Protein AF-A0A2E2IZ59-F1 (afdb_monomer)

Mean predicted aligned error: 8.06 Å

Solvent-accessible surface area (backbone atoms only — not comparable to full-atom values): 10979 Å² total; per-residue (Å²): 132,85,79,46,68,82,57,53,64,51,48,55,55,51,39,51,48,52,50,52,51,44,28,71,72,58,73,47,91,51,69,66,61,50,51,30,39,50,27,45,38,53,22,52,41,40,47,55,72,41,44,81,88,34,40,72,59,31,40,52,24,47,19,50,23,25,45,44,49,39,60,73,44,45,64,54,50,70,67,23,59,84,73,91,48,76,67,58,55,54,53,50,48,51,51,50,50,56,51,49,49,53,55,50,53,53,45,72,75,55,74,86,47,76,72,60,49,56,52,49,50,52,24,51,51,23,42,50,50,26,36,49,47,21,43,47,25,36,70,44,35,72,43,79,68,27,55,32,33,37,51,26,27,54,23,51,51,49,28,54,55,39,48,49,40,25,78,75,75,50,82,39,74,67,51,51,52,49,27,53,51,36,41,53,52,19,52,51,33,43,52,50,38,60,60,44,40,69,65,55,74,45,98,63,90,59,88,124

Structure (mmCIF, N/CA/C/O backbone):
data_AF-A0A2E2IZ59-F1
#
_entry.id   AF-A0A2E2IZ59-F1
#
loop_
_atom_site.group_PDB
_atom_site.id
_atom_site.type_symbol
_atom_site.label_atom_id
_atom_site.label_alt_id
_atom_site.label_comp_id
_atom_site.label_asym_id
_atom_site.label_entity_id
_atom_site.label_seq_id
_atom_site.pdbx_PDB_ins_code
_atom_site.Cartn_x
_atom_site.Cartn_y
_atom_site.Cartn_z
_atom_site.occupancy
_atom_site.B_iso_or_equiv
_atom_site.auth_seq_id
_atom_site.auth_comp_id
_atom_site.auth_asym_id
_atom_site.auth_atom_id
_atom_site.pdbx_PDB_model_num
ATOM 1 N N . MET A 1 1 ? 9.204 -4.880 -26.382 1.00 40.75 1 MET A N 1
ATOM 2 C CA . MET A 1 1 ? 8.458 -3.930 -25.532 1.00 40.75 1 MET A CA 1
ATOM 3 C C . MET A 1 1 ? 6.989 -4.078 -25.879 1.00 40.75 1 MET A C 1
ATOM 5 O O . MET A 1 1 ? 6.618 -3.729 -26.991 1.00 40.75 1 MET A O 1
ATOM 9 N N . TYR A 1 2 ? 6.186 -4.688 -25.006 1.00 43.22 2 TYR A N 1
ATOM 10 C CA . TYR A 1 2 ? 4.733 -4.667 -25.175 1.00 43.22 2 TYR A CA 1
ATOM 11 C C . TYR A 1 2 ? 4.256 -3.286 -24.743 1.00 43.22 2 TYR A C 1
ATOM 13 O O . TYR A 1 2 ? 4.225 -2.982 -23.555 1.00 43.22 2 TYR A O 1
ATOM 21 N N . ASP A 1 3 ? 3.970 -2.433 -25.721 1.00 44.34 3 ASP A N 1
ATOM 22 C CA . ASP A 1 3 ? 3.419 -1.108 -25.479 1.00 44.34 3 ASP A CA 1
ATOM 23 C C . ASP A 1 3 ? 1.988 -1.301 -24.955 1.00 44.34 3 ASP A C 1
ATOM 25 O O . ASP A 1 3 ? 1.063 -1.631 -25.699 1.00 44.34 3 ASP A O 1
ATOM 29 N N . ASN A 1 4 ? 1.805 -1.202 -23.638 1.00 55.00 4 ASN A N 1
ATOM 30 C CA . ASN A 1 4 ? 0.549 -1.513 -22.946 1.00 55.00 4 ASN A CA 1
ATOM 31 C C . ASN A 1 4 ? -0.489 -0.377 -23.093 1.00 55.00 4 ASN A C 1
ATOM 33 O O . ASN A 1 4 ? -1.283 -0.114 -22.185 1.00 55.00 4 ASN A O 1
ATOM 37 N N . PHE A 1 5 ? -0.490 0.306 -24.243 1.00 52.94 5 PHE A N 1
ATOM 38 C CA . PHE A 1 5 ? -1.192 1.561 -24.532 1.00 52.94 5 PHE A CA 1
ATOM 39 C C . PHE A 1 5 ? -2.687 1.532 -24.165 1.00 52.94 5 PHE A C 1
ATOM 41 O O . PHE A 1 5 ? -3.229 2.499 -23.635 1.00 52.94 5 PHE A O 1
ATOM 48 N N . HIS A 1 6 ? -3.358 0.393 -24.357 1.00 53.91 6 HIS A N 1
ATOM 49 C CA . HIS A 1 6 ? -4.780 0.238 -24.032 1.00 53.91 6 HIS A CA 1
ATOM 50 C C . HIS A 1 6 ? -5.076 0.168 -22.524 1.00 53.91 6 HIS A C 1
ATOM 52 O O . HIS A 1 6 ? -6.154 0.570 -22.089 1.00 53.91 6 HIS A O 1
ATOM 58 N N . THR A 1 7 ? -4.132 -0.306 -21.706 1.00 58.62 7 THR A N 1
ATOM 59 C CA . THR A 1 7 ? -4.315 -0.425 -20.245 1.00 58.62 7 THR A CA 1
ATOM 60 C C . THR A 1 7 ? -3.986 0.861 -19.488 1.00 58.62 7 THR A C 1
ATOM 62 O O . THR A 1 7 ? -4.507 1.069 -18.390 1.00 58.62 7 THR A O 1
ATOM 65 N N . GLN A 1 8 ? -3.205 1.765 -20.095 1.00 62.44 8 GLN A N 1
ATOM 66 C CA . GLN A 1 8 ? -2.775 3.034 -19.492 1.00 62.44 8 GLN A CA 1
ATOM 67 C C . GLN A 1 8 ? -3.954 3.921 -19.058 1.00 62.44 8 GLN A C 1
ATOM 69 O O . GLN A 1 8 ? -3.868 4.619 -18.050 1.00 62.44 8 GLN A O 1
ATOM 74 N N . PHE A 1 9 ? -5.081 3.856 -19.771 1.00 67.00 9 PHE A N 1
ATOM 75 C CA . PHE A 1 9 ? -6.266 4.660 -19.465 1.00 67.00 9 PHE A CA 1
ATOM 76 C C . PHE A 1 9 ? -7.199 4.020 -18.435 1.00 67.00 9 PHE A C 1
ATOM 78 O O . PHE A 1 9 ? -7.975 4.732 -17.807 1.00 67.00 9 PHE A O 1
ATOM 85 N N . ILE A 1 10 ? -7.116 2.706 -18.206 1.00 74.88 10 ILE A N 1
ATOM 86 C CA . ILE A 1 10 ? -7.997 2.001 -17.260 1.00 74.88 10 ILE A CA 1
ATOM 87 C C . ILE A 1 10 ? -7.632 2.361 -15.814 1.00 74.88 10 ILE A C 1
ATOM 89 O O . ILE A 1 10 ? -8.517 2.557 -14.977 1.00 74.88 10 ILE A O 1
ATOM 93 N N . LYS A 1 11 ? -6.333 2.497 -15.520 1.00 78.00 11 LYS A N 1
ATOM 94 C CA . LYS A 1 11 ? -5.829 2.765 -14.166 1.00 78.00 11 LYS A CA 1
ATOM 95 C C . LYS A 1 11 ? -6.361 4.085 -13.577 1.00 78.00 11 LYS A C 1
ATOM 97 O O . LYS A 1 11 ? -6.848 4.045 -12.445 1.00 78.00 11 LYS A O 1
ATOM 102 N N . PRO A 1 12 ? -6.386 5.224 -14.302 1.00 81.88 12 PRO A N 1
ATOM 103 C CA . PRO A 1 12 ? -7.026 6.445 -13.811 1.00 81.88 12 PRO A CA 1
ATOM 104 C C . PRO A 1 12 ? -8.502 6.293 -13.432 1.00 81.88 12 PRO A C 1
ATOM 106 O O . PRO A 1 12 ? -8.909 6.735 -12.357 1.00 81.88 12 PRO A O 1
ATOM 109 N N . PHE A 1 13 ? -9.305 5.626 -14.269 1.00 85.94 13 PHE A N 1
ATOM 110 C CA . PHE A 1 13 ? -10.724 5.411 -13.968 1.00 85.94 13 PHE A CA 1
ATOM 111 C C . PHE A 1 13 ? -10.921 4.512 -12.749 1.00 85.94 13 PHE A C 1
ATOM 113 O O . PHE A 1 13 ? -11.798 4.778 -11.929 1.00 85.94 13 PHE A O 1
ATOM 120 N N . PHE A 1 14 ? -10.083 3.487 -12.595 1.00 90.50 14 PHE A N 1
ATOM 121 C CA . PHE A 1 14 ? -10.104 2.619 -11.425 1.00 90.50 14 PHE A CA 1
ATOM 122 C C . PHE A 1 14 ? -9.826 3.393 -10.123 1.00 90.50 14 PHE A C 1
ATOM 124 O O . PHE A 1 14 ? -10.591 3.280 -9.165 1.00 90.50 14 PHE A O 1
ATOM 131 N N . HIS A 1 15 ? -8.794 4.242 -10.095 1.00 92.88 15 HIS A N 1
ATOM 132 C CA . HIS A 1 15 ? -8.463 5.049 -8.914 1.00 92.88 15 HIS A CA 1
ATOM 133 C C . HIS A 1 15 ? -9.543 6.088 -8.595 1.00 92.88 15 HIS A C 1
ATOM 135 O O . HIS A 1 15 ? -9.894 6.287 -7.429 1.00 92.88 15 HIS A O 1
ATOM 141 N N . LEU A 1 16 ? -10.125 6.709 -9.625 1.00 92.19 16 LEU A N 1
ATOM 142 C CA . LEU A 1 16 ? -11.269 7.601 -9.457 1.00 92.19 16 LEU A CA 1
ATOM 143 C C . LEU A 1 16 ? -12.470 6.853 -8.865 1.00 92.19 16 LEU A C 1
ATOM 145 O O . LEU A 1 16 ? -13.086 7.335 -7.915 1.00 92.19 16 LEU A O 1
ATOM 149 N N . PHE A 1 17 ? -12.775 5.659 -9.379 1.00 94.44 17 PHE A N 1
ATOM 150 C CA . PHE A 1 17 ? -13.844 4.816 -8.853 1.00 94.44 17 PHE A CA 1
ATOM 151 C C . PHE A 1 17 ? -13.601 4.440 -7.387 1.00 94.44 17 PHE A C 1
ATOM 153 O O . PHE A 1 17 ? -14.514 4.576 -6.576 1.00 94.44 17 PHE A O 1
ATOM 160 N N . LEU A 1 18 ? -12.378 4.048 -7.015 1.00 96.19 18 LEU A N 1
ATOM 161 C CA . LEU A 1 18 ? -12.024 3.766 -5.620 1.00 96.19 18 LEU A CA 1
ATOM 162 C C . LEU A 1 18 ? -12.251 4.974 -4.708 1.00 96.19 18 LEU A C 1
ATOM 164 O O . LEU A 1 18 ? -12.783 4.823 -3.605 1.00 96.19 18 LEU A O 1
ATOM 168 N N . TYR A 1 19 ? -11.888 6.175 -5.162 1.00 96.81 19 TYR A N 1
ATOM 169 C CA . TYR A 1 19 ? -12.115 7.389 -4.386 1.00 96.81 19 TYR A CA 1
ATOM 170 C C . TYR A 1 19 ? -13.610 7.694 -4.232 1.00 96.81 19 TYR A C 1
ATOM 172 O O . TYR A 1 19 ? -14.080 7.971 -3.128 1.00 96.81 19 TYR A O 1
ATOM 180 N N . LEU A 1 20 ? -14.387 7.585 -5.313 1.00 95.75 20 LEU A N 1
ATOM 181 C CA . LEU A 1 20 ? -15.840 7.767 -5.271 1.00 95.75 20 LEU A CA 1
ATOM 182 C C . LEU A 1 20 ? -16.517 6.714 -4.384 1.00 95.75 20 LEU A C 1
ATOM 184 O O . LEU A 1 20 ? -17.428 7.041 -3.619 1.00 95.75 20 LEU A O 1
ATOM 188 N N . TYR A 1 21 ? -16.047 5.468 -4.418 1.00 96.88 21 TYR A N 1
ATOM 189 C CA . TYR A 1 21 ? -16.496 4.404 -3.526 1.00 96.88 21 TYR A CA 1
ATOM 190 C C . TYR A 1 21 ? -16.190 4.733 -2.056 1.00 96.88 21 TYR A C 1
ATOM 192 O O . TYR A 1 21 ? -17.072 4.617 -1.199 1.00 96.88 21 TYR A O 1
ATOM 200 N N . PHE A 1 22 ? -14.986 5.236 -1.763 1.00 97.31 22 PHE A N 1
ATOM 201 C CA . PHE A 1 22 ? -14.621 5.712 -0.430 1.00 97.31 22 PHE A CA 1
ATOM 202 C C . PHE A 1 22 ? -15.539 6.844 0.047 1.00 97.31 22 PHE A C 1
ATOM 204 O O . PHE A 1 22 ? -16.101 6.757 1.141 1.00 97.31 22 PHE A O 1
ATOM 211 N N . VAL A 1 23 ? -15.729 7.895 -0.757 1.00 96.44 23 VAL A N 1
ATOM 212 C CA . VAL A 1 23 ? -16.544 9.066 -0.390 1.00 96.44 23 VAL A CA 1
ATOM 213 C C . VAL A 1 23 ? -18.011 8.676 -0.211 1.00 96.44 23 VAL A C 1
ATOM 215 O O . VAL A 1 23 ? -18.640 9.057 0.778 1.00 96.44 23 VAL A O 1
ATOM 218 N N . SER A 1 24 ? -18.562 7.878 -1.126 1.00 95.75 24 SER A N 1
ATOM 219 C CA . SER A 1 24 ? -19.963 7.447 -1.072 1.00 95.75 24 SER A CA 1
ATOM 220 C C . SER A 1 24 ? -20.264 6.548 0.130 1.00 95.75 24 SER A C 1
ATOM 222 O O . SER A 1 24 ? -21.341 6.687 0.718 1.00 95.75 24 SER A O 1
ATOM 224 N N . SER A 1 25 ? -19.317 5.693 0.529 1.00 95.56 25 SER A N 1
ATOM 225 C CA . SER A 1 25 ? -19.464 4.761 1.655 1.00 95.56 25 SER A CA 1
ATOM 226 C C . SER A 1 25 ? -19.174 5.409 3.010 1.00 95.56 25 SER A C 1
ATOM 228 O O . SER A 1 25 ? -19.905 5.191 3.972 1.00 95.56 25 SER A O 1
ATOM 230 N N . SER A 1 26 ? -18.124 6.232 3.100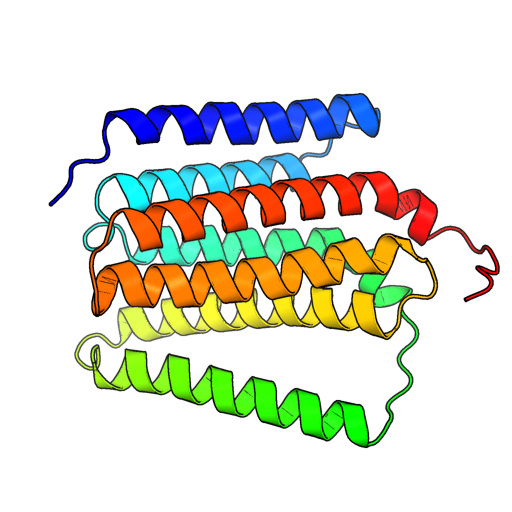 1.00 92.12 26 SER A N 1
ATOM 231 C CA . SER A 1 26 ? -17.724 6.902 4.347 1.00 92.12 26 SER A CA 1
ATOM 232 C C . SER A 1 26 ? -18.475 8.211 4.613 1.00 92.12 26 SER A C 1
ATOM 234 O O . SER A 1 26 ? -18.420 8.726 5.732 1.00 92.12 26 SER A O 1
ATOM 236 N N . LYS A 1 27 ? -19.154 8.759 3.591 1.00 90.75 27 LYS A N 1
ATOM 237 C CA . LYS A 1 27 ? -19.787 10.091 3.577 1.00 90.75 27 LYS A CA 1
ATOM 238 C C . LYS A 1 27 ? -18.818 11.228 3.926 1.00 90.75 27 LYS A C 1
ATOM 240 O O . LYS A 1 27 ? -19.234 12.260 4.447 1.00 90.75 27 LYS A O 1
ATOM 245 N N . LYS A 1 28 ? -17.520 11.043 3.662 1.00 89.50 28 LYS A N 1
ATOM 246 C CA . LYS A 1 28 ? -16.464 12.008 3.988 1.00 89.50 28 LYS A CA 1
ATOM 247 C C . LYS A 1 28 ? -15.530 12.219 2.808 1.00 89.50 28 LYS A C 1
ATOM 249 O O . LYS A 1 28 ? -15.058 11.268 2.194 1.00 89.50 28 LYS A O 1
ATOM 254 N N . TRP A 1 29 ? -15.208 13.481 2.563 1.00 92.31 29 TRP A N 1
ATOM 255 C CA . TRP A 1 29 ? -14.108 13.866 1.690 1.00 92.31 29 TRP A CA 1
ATOM 256 C C . TRP A 1 29 ? -12.807 13.782 2.484 1.00 92.31 29 TRP A C 1
ATOM 258 O O . TRP A 1 29 ? -12.710 14.343 3.576 1.00 92.31 29 TRP A O 1
ATOM 268 N N . ASN A 1 30 ? -11.819 13.054 1.966 1.00 94.00 30 ASN A N 1
ATOM 269 C CA . ASN A 1 30 ? -10.528 12.894 2.626 1.00 94.00 30 ASN A CA 1
ATOM 270 C C . ASN A 1 30 ? -9.399 13.095 1.614 1.00 94.00 30 ASN A C 1
ATOM 272 O O . ASN A 1 30 ? -9.107 12.214 0.807 1.00 94.00 30 ASN A O 1
ATOM 276 N N . ILE A 1 31 ? -8.747 14.257 1.697 1.00 95.00 31 ILE A N 1
ATOM 277 C CA . ILE A 1 31 ? -7.666 14.632 0.783 1.00 95.00 31 ILE A CA 1
ATOM 278 C C . ILE A 1 31 ? -6.464 13.691 0.878 1.00 95.00 31 ILE A C 1
ATOM 280 O O . ILE A 1 31 ? -5.803 13.444 -0.119 1.00 95.00 31 ILE A O 1
ATOM 284 N N . THR A 1 32 ? -6.205 13.100 2.044 1.00 96.25 32 THR A N 1
ATOM 285 C CA . THR A 1 32 ? -5.110 12.142 2.212 1.00 96.25 32 THR A CA 1
ATOM 286 C C . THR A 1 32 ? -5.378 10.850 1.439 1.00 96.25 32 THR A C 1
ATOM 288 O O . THR A 1 32 ? -4.464 10.316 0.821 1.00 96.25 32 THR A O 1
ATOM 291 N N . VAL A 1 33 ? -6.631 10.377 1.403 1.00 96.44 33 VAL A N 1
ATOM 292 C CA . VAL A 1 33 ? -7.026 9.220 0.574 1.00 96.44 33 VAL A CA 1
ATOM 293 C C . VAL A 1 33 ? -6.960 9.567 -0.914 1.00 96.44 33 VAL A C 1
ATOM 295 O O . VAL A 1 33 ? -6.542 8.739 -1.718 1.00 96.44 33 VAL A O 1
ATOM 298 N N . LEU A 1 34 ? -7.317 10.798 -1.289 1.00 96.31 34 LEU A N 1
ATOM 299 C CA . LEU A 1 34 ? -7.163 11.259 -2.668 1.00 96.31 34 LEU A CA 1
ATOM 300 C C . LEU A 1 34 ? -5.687 11.271 -3.095 1.00 96.31 34 LEU A C 1
ATOM 302 O O . LEU A 1 34 ? -5.352 10.725 -4.139 1.00 96.31 34 LEU A O 1
ATOM 306 N N . LEU A 1 35 ? -4.802 11.845 -2.274 1.00 96.50 35 LEU A N 1
ATOM 307 C CA . LEU A 1 35 ? -3.361 11.893 -2.542 1.00 96.50 35 LEU A CA 1
ATOM 308 C C . LEU A 1 35 ? -2.742 10.493 -2.616 1.00 96.50 35 LEU A C 1
ATOM 310 O O . LEU A 1 35 ? -1.916 10.242 -3.487 1.00 96.50 35 LEU A O 1
ATOM 314 N N . PHE A 1 36 ? -3.181 9.578 -1.748 1.00 96.50 36 PHE A N 1
ATOM 315 C CA . PHE A 1 36 ? -2.812 8.165 -1.806 1.00 96.50 36 PHE A CA 1
ATOM 316 C C . PHE A 1 36 ? -3.142 7.554 -3.175 1.00 96.50 36 PHE A C 1
ATOM 318 O O . PHE A 1 36 ? -2.267 7.005 -3.837 1.00 96.50 36 PHE A O 1
ATOM 325 N N . LEU A 1 37 ? -4.383 7.711 -3.643 1.00 95.75 37 LEU A N 1
ATOM 326 C CA . LEU A 1 37 ? -4.822 7.146 -4.920 1.00 95.75 37 LEU A CA 1
ATOM 327 C C . LEU A 1 37 ? -4.169 7.829 -6.131 1.00 95.75 37 LEU A C 1
ATOM 329 O O . LEU A 1 37 ? -3.852 7.154 -7.104 1.00 95.75 37 LEU A O 1
ATOM 333 N N . ILE A 1 38 ? -3.920 9.141 -6.077 1.00 94.75 38 ILE A N 1
ATOM 334 C CA . ILE A 1 38 ? -3.216 9.861 -7.150 1.00 94.75 38 ILE A CA 1
ATOM 335 C C . ILE A 1 38 ? -1.762 9.388 -7.264 1.00 94.75 38 ILE A C 1
ATOM 337 O O . ILE A 1 38 ? -1.284 9.182 -8.377 1.00 94.75 38 ILE A O 1
ATOM 341 N N . ALA A 1 39 ? -1.063 9.190 -6.141 1.00 94.81 39 ALA A N 1
ATOM 342 C CA . ALA A 1 39 ? 0.318 8.711 -6.157 1.00 94.81 39 ALA A CA 1
ATOM 343 C C . ALA A 1 39 ? 0.432 7.325 -6.817 1.00 94.81 39 ALA A C 1
ATOM 345 O O . ALA A 1 39 ? 1.275 7.146 -7.696 1.00 94.81 39 ALA A O 1
ATOM 346 N N . ALA A 1 40 ? -0.457 6.388 -6.461 1.00 92.38 40 ALA A N 1
ATOM 347 C CA . ALA A 1 40 ? -0.531 5.074 -7.106 1.00 92.38 40 ALA A CA 1
ATOM 348 C C . ALA A 1 40 ? -0.863 5.185 -8.599 1.00 92.38 40 ALA A C 1
ATOM 350 O O . ALA A 1 40 ? -0.144 4.639 -9.429 1.00 92.38 40 ALA A O 1
ATOM 351 N N . MET A 1 41 ? -1.883 5.971 -8.954 1.00 92.81 41 MET A N 1
ATOM 352 C CA . MET A 1 41 ? -2.302 6.168 -10.342 1.00 92.81 41 MET A CA 1
ATOM 353 C C . MET A 1 41 ? -1.158 6.662 -11.236 1.00 92.81 41 MET A C 1
ATOM 355 O O . MET A 1 41 ? -0.966 6.135 -12.330 1.00 92.81 41 MET A O 1
ATOM 359 N N . ILE A 1 42 ? -0.409 7.679 -10.793 1.00 91.62 42 ILE A N 1
ATOM 360 C CA . ILE A 1 42 ? 0.713 8.221 -11.570 1.00 91.62 42 ILE A CA 1
ATOM 361 C C . ILE A 1 42 ? 1.855 7.200 -11.622 1.00 91.62 42 ILE A C 1
ATOM 363 O O . ILE A 1 42 ? 2.420 6.994 -12.693 1.00 91.62 42 ILE A O 1
ATOM 367 N N . GLY A 1 43 ? 2.169 6.536 -10.503 1.00 89.06 43 GLY A N 1
ATOM 368 C CA . GLY A 1 43 ? 3.214 5.511 -10.446 1.00 89.06 43 GLY A CA 1
ATOM 369 C C . GLY A 1 43 ? 2.949 4.373 -11.431 1.00 89.06 43 GLY A C 1
ATOM 370 O O . GLY A 1 43 ? 3.786 4.078 -12.278 1.00 89.06 43 GLY A O 1
ATOM 371 N N . GLU A 1 44 ? 1.742 3.810 -11.397 1.00 86.44 44 GLU A N 1
ATOM 372 C CA . GLU A 1 44 ? 1.307 2.746 -12.304 1.00 86.44 44 GLU A CA 1
ATOM 373 C C . GLU A 1 44 ? 1.286 3.193 -13.771 1.00 86.44 44 GLU A C 1
ATOM 375 O O . GLU A 1 44 ? 1.698 2.442 -14.657 1.00 86.44 44 GLU A O 1
ATOM 380 N N . PHE A 1 45 ? 0.840 4.423 -14.045 1.00 86.62 45 PHE A N 1
ATOM 381 C CA . PHE A 1 45 ? 0.856 4.977 -15.398 1.00 86.62 45 PHE A CA 1
ATOM 382 C C . PHE A 1 45 ? 2.285 5.086 -15.951 1.00 86.62 45 PHE A C 1
ATOM 384 O O . PHE A 1 45 ? 2.529 4.727 -17.104 1.00 86.62 45 PHE A O 1
ATOM 391 N N . LEU A 1 46 ? 3.243 5.542 -15.136 1.00 85.06 46 LEU A N 1
ATOM 392 C CA . LEU A 1 46 ? 4.651 5.628 -15.533 1.00 85.06 46 LEU A CA 1
ATOM 393 C C . LEU A 1 46 ? 5.279 4.242 -15.728 1.00 85.06 46 LEU A C 1
ATOM 395 O O . LEU A 1 46 ? 5.985 4.047 -16.721 1.00 85.06 46 LEU A O 1
ATOM 399 N N . THR A 1 47 ? 4.960 3.276 -14.858 1.00 80.31 47 THR A N 1
ATOM 400 C CA . THR A 1 47 ? 5.361 1.867 -15.014 1.00 80.31 47 THR A CA 1
ATOM 401 C C . THR A 1 47 ? 4.881 1.301 -16.348 1.00 80.31 47 THR A C 1
ATOM 403 O O . THR A 1 47 ? 5.672 0.726 -17.091 1.00 80.31 47 THR A O 1
ATOM 406 N N . ALA A 1 48 ? 3.612 1.527 -16.704 1.00 79.44 48 ALA A N 1
ATOM 407 C CA . ALA A 1 48 ? 3.026 1.032 -17.950 1.00 79.44 48 ALA A CA 1
ATOM 408 C C . ALA A 1 48 ? 3.538 1.744 -19.215 1.00 79.44 48 ALA A C 1
ATOM 410 O O . ALA A 1 48 ? 3.379 1.218 -20.318 1.00 79.44 48 ALA A O 1
ATOM 411 N N . ARG A 1 49 ? 4.096 2.954 -19.085 1.00 81.31 49 ARG A N 1
ATOM 412 C CA . ARG A 1 49 ? 4.616 3.732 -20.215 1.00 81.31 49 ARG A CA 1
ATOM 413 C C . ARG A 1 49 ? 6.050 3.350 -20.555 1.00 81.31 49 ARG A C 1
ATOM 415 O O . ARG A 1 49 ? 6.351 3.096 -21.714 1.00 81.31 49 ARG A O 1
ATOM 422 N N . ASN A 1 50 ? 6.942 3.379 -19.568 1.00 78.44 50 ASN A N 1
ATOM 423 C CA . ASN A 1 50 ? 8.337 2.976 -19.727 1.00 78.44 50 ASN A CA 1
ATOM 424 C C . ASN A 1 50 ? 8.976 2.822 -18.341 1.00 78.44 50 ASN A C 1
ATOM 426 O O . ASN A 1 50 ? 9.396 3.819 -17.749 1.00 78.44 50 ASN A O 1
ATOM 430 N N . PHE A 1 51 ? 9.040 1.590 -17.833 1.00 74.38 51 PHE A N 1
ATOM 431 C CA . PHE A 1 51 ? 9.565 1.294 -16.499 1.00 74.38 51 PHE A CA 1
ATOM 432 C C . PHE A 1 51 ? 11.004 1.793 -16.310 1.00 74.38 51 PHE A C 1
ATOM 434 O O . PHE A 1 51 ? 11.270 2.545 -15.377 1.00 74.38 51 PHE A O 1
ATOM 441 N N . VAL A 1 52 ? 11.909 1.451 -17.235 1.00 76.19 52 VAL A N 1
ATOM 442 C CA . VAL A 1 52 ? 13.340 1.789 -17.134 1.00 76.19 52 VAL A CA 1
ATOM 443 C C . VAL A 1 52 ? 13.551 3.303 -17.147 1.00 76.19 52 VAL A C 1
ATOM 445 O O . VAL A 1 52 ? 14.217 3.843 -16.270 1.00 76.19 52 VAL A O 1
ATOM 448 N N . ALA A 1 53 ? 12.931 4.016 -18.091 1.00 76.44 53 ALA A N 1
ATOM 449 C CA . ALA A 1 53 ? 13.129 5.461 -18.222 1.00 76.44 53 ALA A CA 1
ATOM 450 C C . ALA A 1 53 ? 12.506 6.278 -17.075 1.00 76.44 53 ALA A C 1
ATOM 452 O O . ALA A 1 53 ? 12.907 7.416 -16.848 1.00 76.44 53 ALA A O 1
ATOM 453 N N . ASN A 1 54 ? 11.509 5.728 -16.373 1.00 80.75 54 ASN A N 1
ATOM 454 C CA . ASN A 1 54 ? 10.804 6.422 -15.292 1.00 80.75 54 ASN A CA 1
ATOM 455 C C . ASN A 1 54 ? 11.101 5.839 -13.905 1.00 80.75 54 ASN A C 1
ATOM 457 O O . ASN A 1 54 ? 10.432 6.226 -12.946 1.00 80.75 54 ASN A O 1
ATOM 461 N N . TYR A 1 55 ? 12.077 4.937 -13.786 1.00 78.38 55 TYR A N 1
ATOM 462 C CA . TYR A 1 55 ? 12.321 4.139 -12.585 1.00 78.38 55 TYR A CA 1
ATOM 463 C C . TYR A 1 55 ? 12.365 4.980 -11.300 1.00 78.38 55 TYR A C 1
ATOM 465 O O . TYR A 1 55 ? 11.596 4.732 -10.373 1.00 78.38 55 TYR A O 1
ATOM 473 N N . VAL A 1 56 ? 13.168 6.048 -11.272 1.00 80.94 56 VAL A N 1
ATOM 474 C CA . VAL A 1 56 ? 13.294 6.932 -10.098 1.00 80.94 56 VAL A CA 1
ATOM 475 C C . VAL A 1 56 ? 11.952 7.565 -9.703 1.00 80.94 56 VAL A C 1
ATOM 477 O O . VAL A 1 56 ? 11.590 7.579 -8.525 1.00 80.94 56 VAL A O 1
ATOM 480 N N . TYR A 1 57 ? 11.172 8.054 -10.672 1.00 85.69 57 TYR A N 1
ATOM 481 C CA . TYR A 1 57 ? 9.859 8.652 -10.406 1.00 85.69 57 TYR A CA 1
ATOM 482 C C . TYR A 1 57 ? 8.853 7.618 -9.902 1.00 85.69 57 TYR A C 1
ATOM 484 O O . TYR A 1 57 ? 8.102 7.902 -8.970 1.00 85.69 57 TYR A O 1
ATOM 492 N N . ILE A 1 58 ? 8.862 6.419 -10.488 1.00 84.50 58 ILE A N 1
ATOM 493 C CA . ILE A 1 58 ? 8.030 5.288 -10.069 1.00 84.50 58 ILE A CA 1
ATOM 494 C C . ILE A 1 58 ? 8.329 4.945 -8.605 1.00 84.50 58 ILE A C 1
ATOM 496 O O . ILE A 1 58 ? 7.418 4.900 -7.778 1.00 84.50 58 ILE A O 1
ATOM 500 N N . VAL A 1 59 ? 9.608 4.780 -8.267 1.00 83.75 59 VAL A N 1
ATOM 501 C CA . VAL A 1 59 ? 10.086 4.472 -6.913 1.00 83.75 59 VAL A CA 1
ATOM 502 C C . VAL A 1 59 ? 9.651 5.549 -5.914 1.00 83.75 59 VAL A C 1
ATOM 504 O O . VAL A 1 59 ? 9.110 5.223 -4.857 1.00 83.75 59 VAL A O 1
ATOM 507 N N . LEU A 1 60 ? 9.803 6.833 -6.251 1.00 87.06 60 LEU A N 1
ATOM 508 C CA . LEU A 1 60 ? 9.389 7.950 -5.393 1.00 87.06 60 LEU A CA 1
ATOM 509 C C . LEU A 1 60 ? 7.868 8.042 -5.204 1.00 87.06 60 LEU A C 1
ATOM 511 O O . LEU A 1 60 ? 7.394 8.309 -4.093 1.00 87.06 60 LEU A O 1
ATOM 515 N N . LEU A 1 61 ? 7.090 7.816 -6.263 1.00 92.94 61 LEU A N 1
ATOM 516 C CA . LEU A 1 61 ? 5.627 7.822 -6.204 1.00 92.94 61 LEU A CA 1
ATOM 517 C C . LEU A 1 61 ? 5.106 6.664 -5.356 1.00 92.94 61 LEU A C 1
ATOM 519 O O . LEU A 1 61 ? 4.252 6.886 -4.498 1.00 92.94 61 LEU A O 1
ATOM 523 N N . PHE A 1 62 ? 5.668 5.463 -5.511 1.00 90.00 62 PHE A N 1
ATOM 524 C CA . PHE A 1 62 ? 5.311 4.324 -4.669 1.00 90.00 62 PHE A CA 1
ATOM 525 C C . PHE A 1 62 ? 5.794 4.487 -3.221 1.00 90.00 62 PHE A C 1
ATOM 527 O O . PHE A 1 62 ? 5.057 4.158 -2.294 1.00 90.00 62 PHE A O 1
ATOM 534 N N . ALA A 1 63 ? 6.968 5.075 -2.979 1.00 90.31 63 ALA A N 1
ATOM 535 C CA . ALA A 1 63 ? 7.393 5.429 -1.624 1.00 90.31 63 ALA A CA 1
ATOM 536 C C . ALA A 1 63 ? 6.392 6.393 -0.965 1.00 90.31 63 ALA A C 1
ATOM 538 O O . ALA A 1 63 ? 5.943 6.168 0.159 1.00 90.31 63 ALA A O 1
ATOM 539 N N . THR A 1 64 ? 5.985 7.435 -1.695 1.00 94.56 64 THR A N 1
ATOM 540 C CA . THR A 1 64 ? 4.980 8.407 -1.244 1.00 94.56 64 THR A CA 1
ATOM 541 C C . THR A 1 64 ? 3.644 7.724 -0.960 1.00 94.56 64 THR A C 1
ATOM 543 O O . THR A 1 64 ? 3.052 7.932 0.098 1.00 94.56 64 THR A O 1
ATOM 546 N N . TYR A 1 65 ? 3.200 6.855 -1.866 1.00 95.31 65 TYR A N 1
ATOM 547 C CA . TYR A 1 65 ? 2.015 6.021 -1.711 1.00 95.31 65 TYR A CA 1
ATOM 548 C C . TYR A 1 65 ? 2.043 5.211 -0.405 1.00 95.31 65 TYR A C 1
ATOM 550 O O . TYR A 1 65 ? 1.119 5.314 0.407 1.00 95.31 65 TYR A O 1
ATOM 558 N N . PHE A 1 66 ? 3.127 4.476 -0.142 1.00 93.38 66 PHE A N 1
ATOM 559 C CA . PHE A 1 66 ? 3.264 3.664 1.068 1.00 93.38 66 PHE A CA 1
ATOM 560 C C . PHE A 1 66 ? 3.344 4.507 2.345 1.00 93.38 66 PHE A C 1
ATOM 562 O O . PHE A 1 66 ? 2.716 4.155 3.345 1.00 93.38 66 PHE A O 1
ATOM 569 N N . LEU A 1 67 ? 4.036 5.651 2.323 1.00 95.00 67 LEU A 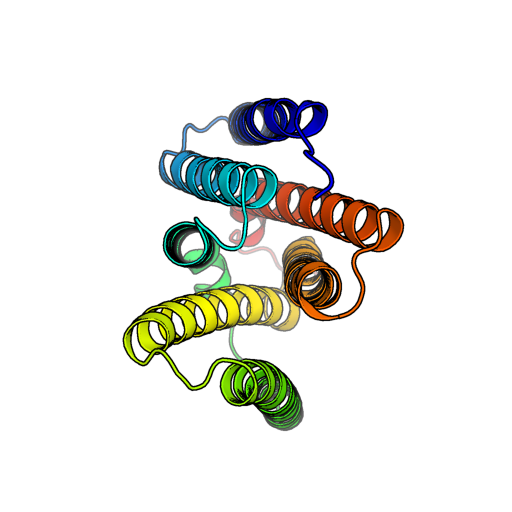N 1
ATOM 570 C CA . LEU A 1 67 ? 4.095 6.570 3.465 1.00 95.00 67 LEU A CA 1
ATOM 571 C C . LEU A 1 67 ? 2.724 7.170 3.795 1.00 95.00 67 LEU A C 1
ATOM 573 O O . LEU A 1 67 ? 2.337 7.228 4.966 1.00 95.00 67 LEU A O 1
ATOM 577 N N . ILE A 1 68 ? 1.958 7.578 2.778 1.00 97.56 68 ILE A N 1
ATOM 578 C CA . ILE A 1 68 ? 0.587 8.060 2.973 1.00 97.56 68 ILE A CA 1
ATOM 579 C C . ILE A 1 68 ? -0.293 6.927 3.511 1.00 97.56 68 ILE A C 1
ATOM 581 O O . ILE A 1 68 ? -1.053 7.138 4.457 1.00 97.56 68 ILE A O 1
ATOM 585 N N . GLY A 1 69 ? -0.161 5.715 2.969 1.00 96.44 69 GLY A N 1
ATOM 586 C CA . GLY A 1 69 ? -0.854 4.529 3.465 1.00 96.44 69 GLY A CA 1
ATOM 587 C C . GLY A 1 69 ? -0.560 4.254 4.944 1.00 96.44 69 GLY A C 1
ATOM 588 O O . GLY A 1 69 ? -1.481 4.048 5.737 1.00 96.44 69 GLY A O 1
ATOM 589 N N . LEU A 1 70 ? 0.712 4.345 5.344 1.00 94.00 70 LEU A N 1
ATOM 590 C CA . LEU A 1 70 ? 1.151 4.198 6.732 1.00 94.00 70 LEU A CA 1
ATOM 591 C C . LEU A 1 70 ? 0.540 5.269 7.638 1.00 94.00 70 LEU A C 1
ATOM 593 O O . LEU A 1 70 ? 0.038 4.969 8.724 1.00 94.00 70 LEU A O 1
ATOM 597 N N . PHE A 1 71 ? 0.501 6.514 7.168 1.00 96.81 71 PHE A N 1
ATOM 598 C CA . PHE A 1 71 ? -0.166 7.597 7.878 1.00 96.81 71 PHE A CA 1
ATOM 599 C C . PHE A 1 71 ? -1.679 7.363 8.027 1.00 96.81 71 PHE A C 1
ATOM 601 O O . PHE A 1 71 ? -2.231 7.623 9.100 1.00 96.81 71 PHE A O 1
ATOM 608 N N . LEU A 1 72 ? -2.351 6.850 6.992 1.00 96.69 72 LEU A N 1
ATOM 609 C CA . LEU A 1 72 ? -3.787 6.551 7.009 1.00 96.69 72 LEU A CA 1
ATOM 610 C C . LEU A 1 72 ? -4.142 5.451 8.022 1.00 96.69 72 LEU A C 1
ATOM 612 O O . LEU A 1 72 ? -5.194 5.530 8.656 1.00 96.69 72 LEU A O 1
ATOM 616 N N . MET A 1 73 ? -3.256 4.475 8.239 1.00 94.81 73 MET A N 1
ATOM 617 C CA . MET A 1 73 ? -3.465 3.396 9.215 1.00 94.81 73 MET A CA 1
ATOM 618 C C . MET A 1 73 ? -2.934 3.695 10.628 1.00 94.81 73 MET A C 1
ATOM 620 O O . MET A 1 73 ? -3.103 2.875 11.533 1.00 94.81 73 MET A O 1
ATOM 624 N N . LYS A 1 74 ? -2.336 4.873 10.867 1.00 92.81 74 LYS A N 1
ATOM 625 C CA . LYS A 1 74 ? -1.670 5.209 12.143 1.00 92.81 74 LYS A CA 1
ATOM 626 C C . LYS A 1 74 ? -2.551 5.009 13.378 1.00 92.81 74 LYS A C 1
ATOM 628 O O . LYS A 1 74 ? -2.050 4.664 14.442 1.00 92.81 74 LYS A O 1
ATOM 633 N N . SER A 1 75 ? -3.853 5.271 13.266 1.00 89.88 75 SER A N 1
ATOM 634 C CA . SER A 1 75 ? -4.796 5.130 14.378 1.00 89.88 75 SER A CA 1
ATOM 635 C C . SER A 1 75 ? -5.035 3.664 14.726 1.00 89.88 75 SER A C 1
ATOM 637 O O . SER A 1 75 ? -5.014 3.331 15.905 1.00 89.88 75 SER A O 1
ATOM 639 N N . ALA A 1 76 ? -5.177 2.786 13.727 1.00 90.94 76 ALA A N 1
ATOM 640 C CA . ALA A 1 76 ? -5.273 1.343 13.950 1.00 90.94 76 ALA A CA 1
ATOM 641 C C . ALA A 1 76 ? -3.974 0.766 14.524 1.00 90.94 76 ALA A C 1
ATOM 643 O O . ALA A 1 76 ? -4.034 -0.078 15.415 1.00 90.94 76 ALA A O 1
ATOM 644 N N . ILE A 1 77 ? -2.806 1.245 14.076 1.00 87.88 77 ILE A N 1
ATOM 645 C CA . ILE A 1 77 ? -1.515 0.851 14.666 1.00 87.88 77 ILE A CA 1
ATOM 646 C C . ILE A 1 77 ? -1.468 1.241 16.148 1.00 87.88 77 ILE A C 1
ATOM 648 O O . ILE A 1 77 ? -1.116 0.420 16.986 1.00 87.88 77 ILE A O 1
ATOM 652 N N . LYS A 1 78 ? -1.863 2.474 16.491 1.00 87.38 78 LYS A N 1
ATOM 653 C CA . LYS A 1 78 ? -1.864 2.949 17.884 1.00 87.38 78 LYS A CA 1
ATOM 654 C C . LYS A 1 78 ? -2.838 2.189 18.788 1.00 87.38 78 LYS A C 1
ATOM 656 O O . LYS A 1 78 ? -2.526 1.999 19.959 1.00 87.38 78 LYS A O 1
ATOM 661 N N . ASP A 1 79 ? -3.998 1.782 18.272 1.00 87.94 79 ASP A N 1
ATOM 662 C CA . ASP A 1 79 ? -4.993 1.022 19.045 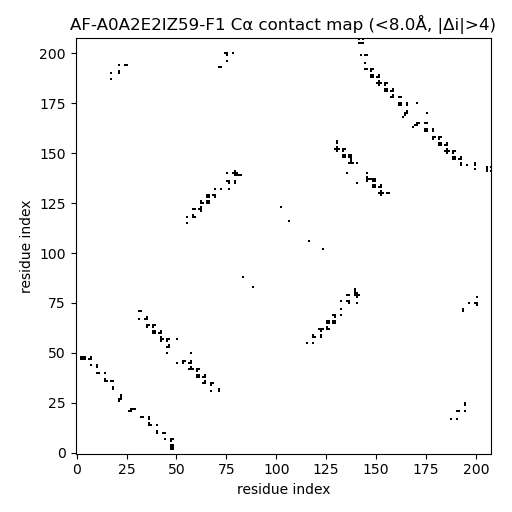1.00 87.94 79 ASP A CA 1
ATOM 663 C C . ASP A 1 79 ? -4.622 -0.465 19.199 1.00 87.94 79 ASP A C 1
ATOM 665 O O . ASP A 1 79 ? -4.993 -1.123 20.174 1.00 87.94 79 ASP A O 1
ATOM 669 N N . SER A 1 80 ? -3.828 -0.994 18.266 1.00 83.12 80 SER A N 1
ATOM 670 C CA . SER A 1 80 ? -3.319 -2.364 18.310 1.00 83.12 80 SER A CA 1
ATOM 671 C C . SER A 1 80 ? -2.321 -2.517 19.464 1.00 83.12 80 SER A C 1
ATOM 673 O O . SER A 1 80 ? -1.162 -2.102 19.384 1.00 83.12 80 SER A O 1
ATOM 675 N N . LYS A 1 81 ? -2.786 -3.105 20.572 1.00 76.38 81 LYS A N 1
ATOM 676 C CA . LYS A 1 81 ? -1.992 -3.298 21.792 1.00 76.38 81 LYS A CA 1
ATOM 677 C C . LYS A 1 81 ? -0.912 -4.348 21.560 1.00 76.38 81 LYS A C 1
ATOM 679 O O . LYS A 1 81 ? -1.210 -5.537 21.472 1.00 76.38 81 LYS A O 1
ATOM 684 N N . PHE A 1 82 ? 0.338 -3.902 21.521 1.00 67.50 82 PHE A N 1
ATOM 685 C CA . PHE A 1 82 ? 1.484 -4.785 21.368 1.00 67.50 82 PHE A CA 1
ATOM 686 C C . PHE A 1 82 ? 1.576 -5.765 22.541 1.00 67.50 82 PHE A C 1
ATOM 688 O O . PHE A 1 82 ? 1.623 -5.359 23.704 1.00 67.50 82 PHE A O 1
ATOM 695 N N . ARG A 1 83 ? 1.611 -7.060 22.238 1.00 62.88 83 ARG A N 1
ATOM 696 C CA . ARG A 1 83 ? 1.976 -8.110 23.190 1.00 62.88 83 ARG A CA 1
ATOM 697 C C . ARG A 1 83 ? 3.030 -8.968 22.513 1.00 62.88 83 ARG A C 1
ATOM 699 O O . ARG A 1 83 ? 2.672 -9.864 21.766 1.00 62.88 83 ARG A O 1
ATOM 706 N N . ILE A 1 84 ? 4.303 -8.652 22.744 1.00 57.19 84 ILE A N 1
ATOM 707 C CA . ILE A 1 84 ? 5.420 -9.418 22.180 1.00 57.19 84 ILE A CA 1
ATOM 708 C C . ILE A 1 84 ? 5.352 -10.844 22.715 1.00 57.19 84 ILE A C 1
ATOM 710 O O . ILE A 1 84 ? 5.512 -11.054 23.920 1.00 57.19 84 ILE A O 1
ATOM 714 N N . GLN A 1 85 ? 5.170 -11.815 21.828 1.00 58.88 85 GLN A N 1
ATOM 715 C CA . GLN A 1 85 ? 5.556 -13.195 22.087 1.00 58.88 85 GLN A CA 1
ATOM 716 C C . GLN A 1 85 ? 6.895 -13.457 21.383 1.00 58.88 85 GLN A C 1
ATOM 718 O O . GLN A 1 85 ? 7.172 -12.890 20.328 1.00 58.88 85 GLN A O 1
ATOM 723 N N . LEU A 1 86 ? 7.767 -14.293 21.962 1.00 53.06 86 LEU A N 1
ATOM 724 C CA . LEU A 1 86 ? 9.098 -14.574 21.391 1.00 53.06 86 LEU A CA 1
ATOM 725 C C . LEU A 1 86 ? 9.021 -15.059 19.932 1.00 53.06 86 LEU A C 1
ATOM 727 O O . LEU A 1 86 ? 9.895 -14.755 19.126 1.00 53.06 86 LEU A O 1
ATOM 731 N N . THR A 1 87 ? 7.956 -15.782 19.588 1.00 64.44 87 THR A N 1
ATOM 732 C CA . THR A 1 87 ? 7.652 -16.253 18.232 1.00 64.44 87 THR A CA 1
ATOM 733 C C . THR A 1 87 ? 7.517 -15.114 17.222 1.00 64.44 87 THR A C 1
ATOM 735 O O . THR A 1 87 ? 7.981 -15.252 16.092 1.00 64.44 87 THR A O 1
ATOM 738 N N . ASP A 1 88 ? 6.969 -13.969 17.631 1.00 61.53 88 ASP A N 1
ATOM 739 C CA . ASP A 1 88 ? 6.766 -12.806 16.759 1.00 61.53 88 ASP A CA 1
ATOM 740 C C . ASP A 1 88 ? 8.099 -12.148 16.375 1.00 61.53 88 ASP A C 1
ATOM 742 O O . ASP A 1 88 ? 8.249 -11.625 15.270 1.00 61.53 88 ASP A O 1
ATOM 746 N N . ILE A 1 89 ? 9.100 -12.233 17.260 1.00 57.44 89 ILE A N 1
ATOM 747 C CA . ILE A 1 89 ? 10.462 -11.744 17.005 1.00 57.44 89 ILE A CA 1
ATOM 748 C C . ILE A 1 89 ? 11.133 -12.597 15.925 1.00 57.44 89 ILE A C 1
ATOM 750 O O . ILE A 1 89 ? 11.725 -12.050 14.997 1.00 57.44 89 ILE A O 1
ATOM 754 N N . TYR A 1 90 ? 11.012 -13.927 16.006 1.00 54.62 90 TYR A N 1
ATOM 755 C CA . TYR A 1 90 ? 11.608 -14.835 15.021 1.00 54.62 90 TYR A CA 1
ATOM 756 C C . TYR A 1 90 ? 10.967 -14.695 13.639 1.00 54.62 90 TYR A C 1
ATOM 758 O O . TYR A 1 90 ? 11.683 -14.639 12.641 1.00 54.62 90 TYR A O 1
ATOM 766 N N . VAL A 1 91 ? 9.638 -14.575 13.569 1.00 63.88 91 VAL A N 1
ATOM 767 C CA . VAL A 1 91 ? 8.934 -14.327 12.300 1.00 63.88 91 VAL A CA 1
ATOM 768 C C . VAL A 1 91 ? 9.344 -12.977 11.707 1.00 63.88 91 VAL A C 1
ATOM 770 O O . VAL A 1 91 ? 9.647 -12.901 10.516 1.00 63.88 91 VAL A O 1
ATOM 773 N N . GLY A 1 92 ? 9.432 -11.929 12.533 1.00 61.44 92 GLY A N 1
ATOM 774 C CA . GLY A 1 92 ? 9.923 -10.617 12.107 1.00 61.44 92 GLY A CA 1
ATOM 775 C C . GLY A 1 92 ? 11.353 -10.665 11.561 1.00 61.44 92 GLY A C 1
ATOM 776 O O . GLY A 1 92 ? 11.632 -10.062 10.526 1.00 61.44 92 GLY A O 1
ATOM 777 N N . LEU A 1 93 ? 12.240 -11.435 12.200 1.00 55.75 93 LEU A N 1
ATOM 778 C CA . LEU A 1 93 ? 13.615 -11.634 11.738 1.00 55.75 93 LEU A CA 1
ATOM 779 C C . LEU A 1 93 ? 13.674 -12.366 10.392 1.00 55.75 93 LEU A C 1
ATOM 781 O O . LEU A 1 93 ? 14.440 -11.969 9.520 1.00 55.75 93 LEU A O 1
ATOM 785 N N . ILE A 1 94 ? 12.863 -13.411 10.205 1.00 66.88 94 ILE A N 1
ATOM 786 C CA . ILE A 1 94 ? 12.811 -14.176 8.950 1.00 66.88 94 ILE A CA 1
ATOM 787 C C . ILE A 1 94 ? 12.333 -13.286 7.801 1.00 66.88 94 ILE A C 1
ATOM 789 O O . ILE A 1 94 ? 12.944 -13.294 6.733 1.00 66.88 94 ILE A O 1
ATOM 793 N N . ILE A 1 95 ? 11.285 -12.485 8.025 1.00 66.25 95 ILE A N 1
ATOM 794 C CA . ILE A 1 95 ? 10.796 -11.523 7.029 1.00 66.25 95 ILE A CA 1
ATOM 795 C C . ILE A 1 95 ? 11.890 -10.501 6.712 1.00 66.25 95 ILE A C 1
ATOM 797 O O . ILE A 1 95 ? 12.161 -10.260 5.541 1.00 66.25 95 ILE A O 1
ATOM 801 N N . LEU A 1 96 ? 12.566 -9.949 7.725 1.00 59.19 96 LEU A N 1
ATOM 802 C CA . LEU A 1 96 ? 13.655 -8.989 7.531 1.00 59.19 96 LEU A CA 1
ATOM 803 C C . LEU A 1 96 ? 14.816 -9.588 6.722 1.00 59.19 96 LEU A C 1
ATOM 805 O O . LEU A 1 96 ? 15.329 -8.929 5.821 1.00 59.19 96 LEU A O 1
ATOM 809 N N . ILE A 1 97 ? 15.212 -10.832 7.006 1.00 59.66 97 ILE A N 1
ATOM 810 C CA . ILE A 1 97 ? 16.287 -11.536 6.292 1.00 59.66 97 ILE A CA 1
ATOM 811 C C . ILE A 1 97 ? 15.883 -11.816 4.844 1.00 59.66 97 ILE A C 1
ATOM 813 O O . ILE A 1 97 ? 16.643 -11.497 3.933 1.00 59.66 97 ILE A O 1
ATOM 817 N N . ALA A 1 98 ? 14.684 -12.361 4.614 1.00 60.38 98 ALA A N 1
ATOM 818 C CA . ALA A 1 98 ? 14.180 -12.630 3.269 1.00 60.38 98 ALA A CA 1
ATOM 819 C C . ALA A 1 98 ? 14.081 -11.340 2.445 1.00 60.38 98 ALA A C 1
ATOM 821 O O . ALA A 1 98 ? 14.472 -11.301 1.280 1.00 60.38 98 ALA A O 1
ATOM 822 N N . PHE A 1 99 ? 13.621 -10.260 3.072 1.00 62.16 99 PHE A N 1
ATOM 823 C CA . PHE A 1 99 ? 13.490 -8.965 2.425 1.00 62.16 99 PHE A CA 1
ATOM 824 C C . PHE A 1 99 ? 14.853 -8.329 2.121 1.00 62.16 99 PHE A C 1
ATOM 826 O O . PHE A 1 99 ? 15.088 -7.874 1.005 1.00 62.16 99 PHE A O 1
ATOM 833 N N . THR A 1 100 ? 15.793 -8.385 3.069 1.00 57.25 100 THR A N 1
ATOM 834 C CA . THR A 1 100 ? 17.177 -7.923 2.870 1.00 57.25 100 THR A CA 1
ATOM 835 C C . THR A 1 100 ? 17.872 -8.716 1.767 1.00 57.25 100 THR A C 1
ATOM 837 O O . THR A 1 100 ? 18.605 -8.139 0.974 1.00 57.25 100 THR A O 1
ATOM 840 N N . TYR A 1 101 ? 17.617 -10.022 1.669 1.00 60.31 101 TYR A N 1
ATOM 841 C CA . TYR A 1 101 ? 18.151 -10.859 0.600 1.00 60.31 101 TYR A CA 1
ATOM 842 C C . TYR A 1 101 ? 17.618 -10.450 -0.778 1.00 60.31 101 TYR A C 1
ATOM 844 O O . TYR A 1 101 ? 18.402 -10.335 -1.718 1.00 60.31 101 TYR A O 1
ATOM 852 N N . VAL A 1 102 ? 16.315 -10.170 -0.906 1.00 58.84 102 VAL A N 1
ATOM 853 C CA . VAL A 1 102 ? 15.724 -9.679 -2.164 1.00 58.84 102 VAL A CA 1
ATOM 854 C C . VAL A 1 102 ? 16.330 -8.328 -2.553 1.00 58.84 102 VAL A C 1
ATOM 856 O O . VAL A 1 102 ? 16.807 -8.174 -3.673 1.00 58.84 102 VAL A O 1
ATOM 859 N N . VAL A 1 103 ? 16.395 -7.378 -1.615 1.00 58.53 103 VAL A N 1
ATOM 860 C CA . VAL A 1 103 ? 16.992 -6.049 -1.842 1.00 58.53 103 VAL A CA 1
ATOM 861 C C . VAL A 1 103 ? 18.480 -6.157 -2.192 1.00 58.53 103 VAL A C 1
ATOM 863 O O . VAL A 1 103 ? 18.943 -5.508 -3.126 1.00 58.53 103 VAL A O 1
ATOM 866 N N . GLY A 1 104 ? 19.227 -7.015 -1.495 1.00 54.75 104 GLY A N 1
ATOM 867 C CA . GLY A 1 104 ? 20.644 -7.272 -1.757 1.00 54.75 104 GLY A CA 1
ATOM 868 C C . GLY A 1 104 ? 20.894 -7.961 -3.100 1.00 54.75 104 GLY A C 1
ATOM 869 O O . GLY A 1 104 ? 21.890 -7.677 -3.759 1.00 54.75 104 GLY A O 1
ATOM 870 N N . SER A 1 105 ? 19.974 -8.816 -3.546 1.00 53.84 105 SER A N 1
ATOM 871 C CA . SER A 1 105 ? 20.048 -9.462 -4.862 1.00 53.84 105 SER A CA 1
ATOM 872 C C . SER A 1 105 ? 19.800 -8.460 -5.990 1.00 53.84 105 SER A C 1
ATOM 874 O O . SER A 1 105 ? 20.511 -8.487 -6.988 1.00 53.84 105 SER A O 1
ATOM 876 N N . ILE A 1 106 ? 18.853 -7.531 -5.808 1.00 57.22 106 ILE A N 1
ATOM 877 C CA . ILE A 1 106 ? 18.637 -6.406 -6.732 1.00 57.22 106 ILE A CA 1
ATOM 878 C C . ILE A 1 106 ? 19.897 -5.533 -6.784 1.00 57.22 106 ILE A C 1
ATOM 880 O O . ILE A 1 106 ? 20.392 -5.241 -7.866 1.00 57.22 106 ILE A O 1
ATOM 884 N N . PHE A 1 107 ? 20.476 -5.211 -5.622 1.00 55.06 107 PHE A N 1
ATOM 885 C CA . PHE A 1 107 ? 21.703 -4.421 -5.510 1.00 55.06 107 PHE A CA 1
ATOM 886 C C . PHE A 1 107 ? 22.900 -5.045 -6.239 1.00 55.06 107 PHE A C 1
ATOM 888 O O . PHE A 1 107 ? 23.632 -4.339 -6.927 1.00 55.06 107 PHE A O 1
ATOM 895 N N . PHE A 1 108 ? 23.094 -6.362 -6.123 1.00 56.00 108 PHE A N 1
ATOM 896 C CA . PHE A 1 108 ? 24.188 -7.064 -6.802 1.00 56.00 108 PHE A CA 1
ATOM 897 C C . PHE A 1 108 ? 24.071 -6.991 -8.333 1.00 56.00 108 PHE A C 1
ATOM 899 O O . PHE A 1 108 ? 25.075 -7.054 -9.035 1.00 56.00 108 PHE A O 1
ATOM 906 N N . ILE A 1 109 ? 22.850 -6.831 -8.848 1.00 54.97 109 ILE A N 1
ATOM 907 C CA . ILE A 1 109 ? 22.563 -6.746 -10.282 1.00 54.97 109 ILE A CA 1
ATOM 908 C C . ILE A 1 109 ? 22.659 -5.293 -10.794 1.00 54.97 109 ILE A C 1
ATOM 910 O O . ILE A 1 109 ? 22.940 -5.090 -11.971 1.00 54.97 109 ILE A O 1
ATOM 914 N N . THR A 1 110 ? 22.481 -4.278 -9.936 1.00 52.03 110 THR A N 1
ATOM 915 C CA . THR A 1 110 ? 22.378 -2.852 -10.325 1.00 52.03 110 THR A CA 1
ATOM 916 C C . THR A 1 110 ? 23.536 -1.967 -9.834 1.00 52.03 110 THR A C 1
ATOM 918 O O . THR A 1 110 ? 23.391 -0.749 -9.771 1.00 52.03 110 THR A O 1
ATOM 921 N N . ALA A 1 111 ? 24.670 -2.552 -9.437 1.00 46.53 111 ALA A N 1
ATOM 922 C CA . ALA A 1 111 ? 25.723 -1.921 -8.628 1.00 46.53 111 ALA A CA 1
ATOM 923 C C . ALA A 1 111 ? 26.479 -0.707 -9.234 1.00 46.53 111 ALA A C 1
ATOM 925 O O . ALA A 1 111 ? 27.417 -0.222 -8.602 1.00 46.53 111 ALA A O 1
ATOM 926 N N . GLU A 1 112 ? 26.103 -0.180 -10.404 1.00 49.22 112 GLU A N 1
ATOM 927 C CA . GLU A 1 112 ? 26.808 0.951 -11.035 1.00 49.22 112 GLU A CA 1
ATOM 928 C C . GLU A 1 112 ? 26.246 2.353 -10.707 1.00 49.22 112 GLU A C 1
ATOM 930 O O . GLU A 1 112 ? 26.914 3.338 -11.014 1.00 49.22 112 GLU A O 1
ATOM 935 N N . GLU A 1 113 ? 25.113 2.508 -10.000 1.00 56.38 113 GLU A N 1
ATOM 936 C CA . GLU A 1 113 ? 24.523 3.844 -9.746 1.00 56.38 113 GLU A CA 1
ATOM 937 C C . GLU A 1 113 ? 24.159 4.121 -8.267 1.00 56.38 113 GLU A C 1
ATOM 939 O O . GLU A 1 113 ? 23.086 3.785 -7.765 1.00 56.38 113 GLU A O 1
ATOM 944 N N . LEU A 1 114 ? 25.057 4.807 -7.542 1.00 53.31 114 LEU A N 1
ATOM 945 C CA . LEU A 1 114 ? 24.903 5.171 -6.118 1.00 53.31 114 LEU A CA 1
ATOM 946 C C . LEU A 1 114 ? 23.706 6.112 -5.839 1.00 53.31 114 LEU A C 1
ATOM 948 O O . LEU A 1 114 ? 23.173 6.122 -4.730 1.00 53.31 114 LEU A O 1
ATOM 952 N N . GLY A 1 115 ? 23.282 6.916 -6.821 1.00 58.34 115 GLY A N 1
ATOM 953 C CA . GLY A 1 115 ? 22.130 7.821 -6.691 1.00 58.34 115 GLY A CA 1
ATOM 954 C C . GLY A 1 115 ? 20.801 7.067 -6.600 1.00 58.34 115 GLY A C 1
ATOM 955 O O . GLY A 1 115 ? 19.988 7.338 -5.714 1.00 58.34 115 GLY A O 1
ATOM 956 N N . ASP A 1 116 ? 20.633 6.051 -7.441 1.00 62.91 116 ASP A N 1
ATOM 957 C CA . ASP A 1 116 ? 19.449 5.189 -7.471 1.00 62.91 116 ASP A CA 1
ATOM 958 C C . ASP A 1 116 ? 19.305 4.350 -6.196 1.00 62.91 116 ASP A C 1
ATOM 960 O O . ASP A 1 116 ? 18.191 4.038 -5.761 1.00 62.91 116 ASP A O 1
ATOM 964 N N . PHE A 1 117 ? 20.423 4.068 -5.524 1.00 65.81 117 PHE A N 1
ATOM 965 C CA . PHE A 1 117 ? 20.442 3.345 -4.257 1.00 65.81 117 PHE A CA 1
ATOM 966 C C . PHE A 1 117 ? 19.703 4.076 -3.126 1.00 65.81 117 PHE A C 1
ATOM 968 O O . PHE A 1 117 ? 18.958 3.449 -2.369 1.00 65.81 117 PHE A O 1
ATOM 975 N N . LEU A 1 118 ? 19.864 5.399 -3.001 1.00 68.44 118 LEU A N 1
ATOM 976 C CA . LEU A 1 118 ? 19.218 6.158 -1.924 1.00 68.44 118 LEU A CA 1
ATOM 977 C C . LEU A 1 118 ? 17.694 6.194 -2.105 1.00 68.44 118 LEU A C 1
ATOM 979 O O . LEU A 1 118 ? 16.949 6.032 -1.136 1.00 68.44 118 LEU A O 1
ATOM 983 N N . PHE A 1 119 ? 17.225 6.341 -3.345 1.00 71.88 119 PHE A N 1
ATOM 984 C CA . PHE A 1 119 ? 15.798 6.294 -3.663 1.00 71.88 119 PHE A CA 1
ATOM 985 C C . PHE A 1 119 ? 15.208 4.907 -3.416 1.00 71.88 119 PHE A C 1
ATOM 987 O O . PHE A 1 119 ? 14.140 4.789 -2.808 1.00 71.88 119 PHE A O 1
ATOM 994 N N . LEU A 1 120 ? 15.935 3.857 -3.807 1.00 72.69 120 LEU A N 1
ATOM 995 C CA . LEU A 1 120 ? 15.535 2.480 -3.550 1.00 72.69 120 LEU A CA 1
ATOM 996 C C . LEU A 1 120 ? 15.448 2.191 -2.047 1.00 72.69 120 LEU A C 1
ATOM 998 O O . LEU A 1 120 ? 14.475 1.580 -1.608 1.00 72.69 120 LEU A O 1
ATOM 1002 N N . LEU A 1 121 ? 16.401 2.668 -1.241 1.00 75.38 121 LEU A N 1
ATOM 1003 C CA . LEU A 1 121 ? 16.379 2.507 0.215 1.00 75.38 121 LEU A CA 1
ATOM 1004 C C . LEU A 1 121 ? 15.141 3.165 0.839 1.00 75.38 121 LEU A C 1
ATOM 1006 O O . LEU A 1 121 ? 14.463 2.547 1.661 1.00 75.38 121 LEU A O 1
ATOM 1010 N N . VAL A 1 122 ? 14.818 4.397 0.431 1.00 78.25 122 VAL A N 1
ATOM 1011 C CA . VAL A 1 122 ? 13.632 5.119 0.919 1.00 78.25 122 VAL A CA 1
ATOM 1012 C C . VAL A 1 122 ? 12.349 4.374 0.554 1.00 78.25 122 VAL A C 1
ATOM 1014 O O . VAL A 1 122 ? 11.493 4.176 1.418 1.00 78.25 122 VAL A O 1
ATOM 1017 N N . ALA A 1 123 ? 12.217 3.913 -0.691 1.00 80.81 123 ALA A N 1
ATOM 1018 C CA . ALA A 1 123 ? 11.047 3.149 -1.118 1.00 80.81 123 ALA A CA 1
ATOM 1019 C C . ALA A 1 123 ? 10.933 1.805 -0.396 1.00 80.81 123 ALA A C 1
ATOM 1021 O O . ALA A 1 123 ? 9.849 1.428 0.041 1.00 80.81 123 ALA A O 1
ATOM 1022 N N . THR A 1 124 ? 12.059 1.124 -0.198 1.00 79.88 124 THR A N 1
ATOM 1023 C CA . THR A 1 124 ? 12.157 -0.142 0.536 1.00 79.88 124 THR A CA 1
ATOM 1024 C C . THR A 1 124 ? 11.725 0.035 1.990 1.00 79.88 124 THR A C 1
ATOM 1026 O O . THR A 1 124 ? 10.933 -0.757 2.505 1.00 79.88 124 THR A O 1
ATOM 1029 N N . ALA A 1 125 ? 12.184 1.099 2.653 1.00 79.25 125 ALA A N 1
ATOM 1030 C CA . ALA A 1 125 ? 11.792 1.428 4.019 1.00 79.25 125 ALA A CA 1
ATOM 1031 C C . ALA A 1 125 ? 10.303 1.802 4.114 1.00 79.25 125 ALA A C 1
ATOM 1033 O O . ALA A 1 125 ? 9.605 1.315 5.004 1.00 79.25 125 ALA A O 1
ATOM 1034 N N . ALA A 1 126 ? 9.796 2.616 3.181 1.00 87.88 126 ALA A N 1
ATOM 1035 C CA . ALA A 1 126 ? 8.383 2.988 3.113 1.00 87.88 126 ALA A CA 1
ATOM 1036 C C . ALA A 1 126 ? 7.479 1.764 2.901 1.00 87.88 126 ALA A C 1
ATOM 1038 O O . ALA A 1 126 ? 6.510 1.578 3.638 1.00 87.88 126 ALA A O 1
ATOM 1039 N N . PHE A 1 127 ? 7.832 0.900 1.946 1.00 88.50 127 PHE A N 1
ATOM 1040 C CA . PHE A 1 127 ? 7.143 -0.360 1.678 1.00 88.50 127 PHE A CA 1
ATOM 1041 C C . PHE A 1 127 ? 7.152 -1.275 2.905 1.00 88.50 127 PHE A C 1
ATOM 1043 O O . PHE A 1 127 ? 6.098 -1.739 3.337 1.00 88.50 127 PHE A O 1
ATOM 1050 N N . SER A 1 128 ? 8.324 -1.482 3.513 1.00 84.06 128 SER A N 1
ATOM 1051 C CA . SER A 1 128 ? 8.477 -2.328 4.704 1.00 84.06 128 SER A CA 1
ATOM 1052 C C . SER A 1 128 ? 7.654 -1.800 5.873 1.00 84.06 128 SER A C 1
ATOM 1054 O O . SER A 1 128 ? 6.983 -2.569 6.556 1.00 84.06 128 SER A O 1
ATOM 1056 N N . GLY A 1 129 ? 7.659 -0.482 6.089 1.00 84.94 129 GLY A N 1
ATOM 1057 C CA . GLY A 1 129 ? 6.843 0.167 7.110 1.00 84.94 129 GLY A CA 1
ATOM 1058 C C . GLY A 1 129 ? 5.349 -0.020 6.855 1.00 84.94 129 GLY A C 1
ATOM 1059 O O . GLY A 1 129 ? 4.604 -0.343 7.778 1.00 84.94 129 GLY A O 1
ATOM 1060 N N . PHE A 1 130 ? 4.909 0.123 5.603 1.00 92.44 130 PHE A N 1
ATOM 1061 C CA . PHE A 1 130 ? 3.517 -0.077 5.214 1.00 92.44 130 PHE A CA 1
ATOM 1062 C C . PHE A 1 130 ? 3.060 -1.534 5.390 1.00 92.44 130 PHE A C 1
ATOM 1064 O O . PHE A 1 130 ? 2.076 -1.792 6.087 1.00 92.44 130 PHE A O 1
ATOM 1071 N N . VAL A 1 131 ? 3.785 -2.497 4.817 1.00 90.50 131 VAL A N 1
ATOM 1072 C CA . VAL A 1 131 ? 3.470 -3.932 4.925 1.00 90.50 131 VAL A CA 1
ATOM 1073 C C . VAL A 1 131 ? 3.588 -4.412 6.373 1.00 90.50 131 VAL A C 1
ATOM 1075 O O . VAL A 1 131 ? 2.700 -5.106 6.871 1.00 90.50 131 VAL A O 1
ATOM 1078 N N . GLY A 1 132 ? 4.630 -3.982 7.085 1.00 85.12 132 GLY A N 1
ATOM 1079 C CA . GLY A 1 132 ? 4.808 -4.252 8.509 1.00 85.12 132 GLY A CA 1
ATOM 1080 C C . GLY A 1 132 ? 3.660 -3.696 9.349 1.00 85.12 132 GLY A C 1
ATOM 1081 O O . GLY A 1 132 ? 3.125 -4.410 10.192 1.00 85.12 132 GLY A O 1
ATOM 1082 N N . GLY A 1 133 ? 3.207 -2.469 9.076 1.00 88.38 133 GLY A N 1
ATOM 1083 C CA . GLY A 1 133 ? 2.029 -1.875 9.715 1.00 88.38 133 GLY A CA 1
ATOM 1084 C C . GLY A 1 133 ? 0.747 -2.671 9.456 1.00 88.38 133 GLY A C 1
ATOM 1085 O O . GLY A 1 133 ? -0.037 -2.903 10.377 1.00 88.38 133 GLY A O 1
ATOM 1086 N N . CYS A 1 134 ? 0.565 -3.163 8.230 1.00 92.31 134 CYS A N 1
ATOM 1087 C CA . CYS A 1 134 ? -0.562 -4.018 7.869 1.00 92.31 134 CYS A CA 1
ATOM 1088 C C . CYS A 1 134 ? -0.560 -5.339 8.657 1.00 92.31 134 CYS A C 1
ATOM 1090 O O . CYS A 1 134 ? -1.567 -5.691 9.278 1.00 92.31 134 CYS A O 1
ATOM 1092 N N . PHE A 1 135 ? 0.573 -6.047 8.696 1.00 89.25 135 PHE A N 1
ATOM 1093 C CA . PHE A 1 135 ? 0.695 -7.287 9.469 1.00 89.25 135 PHE A CA 1
ATOM 1094 C C . PHE A 1 135 ? 0.598 -7.057 10.975 1.00 89.25 135 PHE A C 1
ATOM 1096 O O . PHE A 1 135 ? -0.008 -7.861 11.680 1.00 89.25 135 PHE A O 1
ATOM 1103 N N . TYR A 1 136 ? 1.117 -5.935 11.466 1.00 86.81 136 TYR A N 1
ATOM 1104 C CA . TYR A 1 136 ? 0.990 -5.542 12.861 1.00 86.81 136 TYR A CA 1
ATOM 1105 C C . TYR A 1 136 ? -0.482 -5.376 13.268 1.00 86.81 136 TYR A C 1
ATOM 1107 O O . TYR A 1 136 ? -0.918 -5.955 14.264 1.00 86.81 136 TYR A O 1
ATOM 1115 N N . ILE A 1 137 ? -1.282 -4.657 12.473 1.00 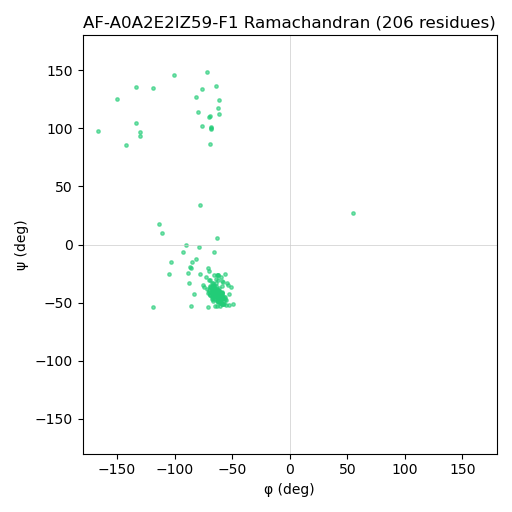89.81 137 ILE A N 1
ATOM 1116 C CA . ILE A 1 137 ? -2.727 -4.527 12.718 1.00 89.81 137 ILE A CA 1
ATOM 1117 C C . ILE A 1 137 ? -3.407 -5.900 12.639 1.00 89.81 137 ILE A C 1
ATOM 1119 O O . ILE A 1 137 ? -4.205 -6.245 13.511 1.00 89.81 137 ILE A O 1
ATOM 1123 N N . ALA A 1 138 ? -3.086 -6.710 11.629 1.00 89.31 138 ALA A N 1
ATOM 1124 C CA . ALA A 1 138 ? -3.667 -8.041 11.470 1.00 89.31 138 ALA A CA 1
ATOM 1125 C C . ALA A 1 138 ? -3.407 -8.958 12.679 1.00 89.31 138 ALA A C 1
ATOM 1127 O O . ALA A 1 138 ? -4.313 -9.663 13.135 1.00 89.31 138 ALA A O 1
ATOM 1128 N N . ALA A 1 139 ? -2.193 -8.921 13.228 1.00 84.06 139 ALA A N 1
ATOM 1129 C CA . ALA A 1 139 ? -1.811 -9.718 14.384 1.00 84.06 139 ALA A CA 1
ATOM 1130 C C . ALA A 1 139 ? -2.496 -9.215 15.665 1.00 84.06 139 ALA A C 1
ATOM 1132 O O . ALA A 1 139 ? -3.201 -9.975 16.335 1.00 84.06 139 ALA A O 1
ATOM 1133 N N . TYR A 1 140 ? -2.354 -7.924 15.977 1.00 85.69 140 TYR A N 1
ATOM 1134 C CA . TYR A 1 140 ? -2.605 -7.409 17.328 1.00 85.69 140 TYR A CA 1
ATOM 1135 C C . TYR A 1 140 ? -3.930 -6.667 17.510 1.00 85.69 140 TYR A C 1
ATOM 1137 O O . TYR A 1 140 ? -4.364 -6.460 18.646 1.00 85.69 140 TYR A O 1
ATOM 1145 N N . HIS A 1 141 ? -4.606 -6.266 16.433 1.00 86.56 141 HIS A N 1
ATOM 1146 C CA . HIS A 1 141 ? -5.910 -5.622 16.558 1.00 86.56 141 HIS A CA 1
ATOM 1147 C C . HIS A 1 141 ? -6.978 -6.653 16.981 1.00 86.56 141 HIS A C 1
ATOM 1149 O O . HIS A 1 141 ? -6.900 -7.835 16.640 1.00 86.56 141 HIS A O 1
ATOM 1155 N N . SER A 1 142 ? -7.990 -6.232 17.743 1.00 84.25 142 SER A N 1
ATOM 1156 C CA . SER A 1 142 ? -9.045 -7.135 18.245 1.00 84.25 142 SER A CA 1
ATOM 1157 C C . SER A 1 142 ? -10.213 -7.303 17.267 1.00 84.25 142 SER A C 1
ATOM 1159 O O . SER A 1 142 ? -10.818 -8.365 17.184 1.00 84.25 142 SER A O 1
ATOM 1161 N N . ASN A 1 143 ? -10.532 -6.250 16.513 1.00 87.94 143 ASN A N 1
ATOM 1162 C CA . ASN A 1 143 ? -11.631 -6.246 15.546 1.00 87.94 143 ASN A CA 1
ATOM 1163 C C . ASN A 1 143 ? -11.422 -7.252 14.382 1.00 87.94 143 ASN A C 1
ATOM 1165 O O . ASN A 1 143 ? -10.339 -7.255 13.793 1.00 87.94 143 ASN A O 1
ATOM 1169 N N . PRO A 1 144 ? -12.449 -8.025 13.969 1.00 87.44 144 PRO A N 1
ATOM 1170 C CA . PRO A 1 144 ? -12.343 -9.013 12.884 1.00 87.44 144 PRO A CA 1
ATOM 1171 C C . PRO A 1 144 ? -11.985 -8.418 11.511 1.00 87.44 144 PRO A C 1
ATOM 1173 O O . PRO A 1 144 ? -11.334 -9.082 10.708 1.00 87.44 144 PRO A O 1
ATOM 1176 N N . ASN A 1 145 ? -12.310 -7.147 11.248 1.00 90.81 145 ASN A N 1
ATOM 1177 C CA . ASN A 1 145 ? -11.936 -6.466 10.002 1.00 90.81 145 ASN A CA 1
ATOM 1178 C C . ASN A 1 145 ? -10.414 -6.283 9.848 1.00 90.81 145 ASN A C 1
ATOM 1180 O O . ASN A 1 145 ? -9.955 -5.889 8.777 1.00 90.81 145 ASN A O 1
ATOM 1184 N N . LYS A 1 146 ? -9.611 -6.615 10.872 1.00 88.62 146 LYS A N 1
ATOM 1185 C CA . LYS A 1 146 ? -8.143 -6.658 10.786 1.00 88.62 146 LYS A CA 1
ATOM 1186 C C . LYS A 1 146 ? -7.623 -7.578 9.678 1.00 88.62 146 LYS A C 1
ATOM 1188 O O . LYS A 1 146 ? -6.534 -7.339 9.164 1.00 88.62 146 LYS A O 1
ATOM 1193 N N . ILE A 1 147 ? -8.407 -8.584 9.273 1.00 90.81 147 ILE A N 1
ATOM 1194 C CA . ILE A 1 147 ? -8.059 -9.481 8.163 1.00 90.81 147 ILE A CA 1
ATOM 1195 C C . ILE A 1 147 ? -7.870 -8.724 6.842 1.00 90.81 147 ILE A C 1
ATOM 1197 O O . ILE A 1 147 ? -7.067 -9.134 6.012 1.00 90.81 147 ILE A O 1
ATOM 1201 N N . LEU A 1 148 ? -8.536 -7.578 6.658 1.00 94.38 148 LEU A N 1
ATOM 1202 C CA . LEU A 1 148 ? -8.354 -6.752 5.465 1.00 94.38 148 LEU A CA 1
ATOM 1203 C C . LEU A 1 148 ? -6.913 -6.240 5.362 1.00 94.38 148 LEU A C 1
ATOM 1205 O O . LEU A 1 148 ? -6.339 -6.266 4.281 1.00 94.38 148 LEU A O 1
ATOM 1209 N N . PHE A 1 149 ? -6.290 -5.863 6.482 1.00 93.50 149 PHE A N 1
ATOM 1210 C CA . PHE A 1 149 ? -4.882 -5.460 6.497 1.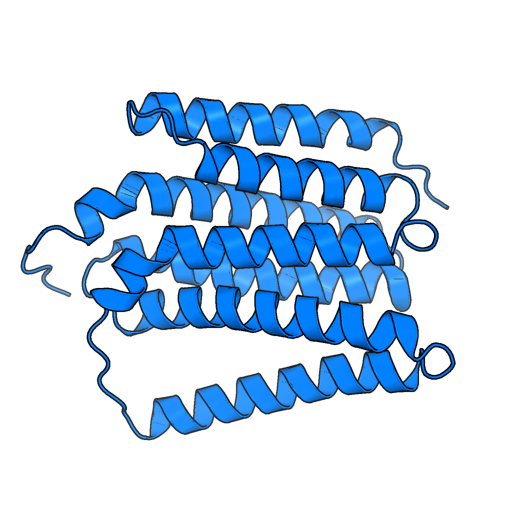00 93.50 149 PHE A CA 1
ATOM 1211 C C . PHE A 1 149 ? -3.945 -6.636 6.197 1.00 93.50 149 PHE A C 1
ATOM 1213 O O . PHE A 1 149 ? -2.941 -6.452 5.520 1.00 93.50 149 PHE A O 1
ATOM 1220 N N . PHE A 1 150 ? -4.289 -7.858 6.611 1.00 91.38 150 PHE A N 1
ATOM 1221 C CA . PHE A 1 150 ? -3.530 -9.053 6.226 1.00 91.38 150 PHE A CA 1
ATOM 1222 C C . PHE A 1 150 ? -3.555 -9.284 4.708 1.00 91.38 150 PHE A C 1
ATOM 1224 O O . PHE A 1 150 ? -2.506 -9.494 4.101 1.00 91.38 150 PHE A O 1
ATOM 1231 N N . VAL A 1 151 ? -4.742 -9.186 4.094 1.00 92.56 151 VAL A N 1
ATOM 1232 C CA . VAL A 1 151 ? -4.920 -9.305 2.635 1.00 92.56 151 VAL A CA 1
ATOM 1233 C C . VAL A 1 151 ? -4.109 -8.237 1.903 1.00 92.56 151 VAL A C 1
ATOM 1235 O O . VAL A 1 151 ? -3.407 -8.559 0.949 1.00 92.56 151 VAL A O 1
ATOM 1238 N N . VAL A 1 152 ? -4.145 -6.989 2.380 1.00 95.75 152 VAL A N 1
ATOM 1239 C CA . VAL A 1 152 ? -3.347 -5.882 1.827 1.00 95.75 152 VAL A CA 1
ATOM 1240 C C . VAL A 1 152 ? -1.848 -6.169 1.932 1.00 95.75 152 VAL A C 1
ATOM 1242 O O . VAL A 1 152 ? -1.128 -6.009 0.950 1.00 95.75 152 VAL A O 1
ATOM 1245 N N . GLY A 1 153 ? -1.372 -6.617 3.097 1.00 88.00 153 GLY A N 1
ATOM 1246 C CA . GLY A 1 153 ? 0.044 -6.911 3.329 1.00 88.00 153 GLY A CA 1
ATOM 1247 C C . GLY A 1 153 ? 0.579 -8.005 2.403 1.00 88.00 153 GLY A C 1
ATOM 1248 O O . GLY A 1 153 ? 1.582 -7.797 1.724 1.00 88.00 153 GLY A O 1
ATOM 1249 N N . ILE A 1 154 ? -0.115 -9.147 2.319 1.00 87.31 154 ILE A N 1
ATOM 1250 C CA . ILE A 1 154 ? 0.264 -10.235 1.400 1.00 87.31 154 ILE A CA 1
ATOM 1251 C C . ILE A 1 154 ? 0.156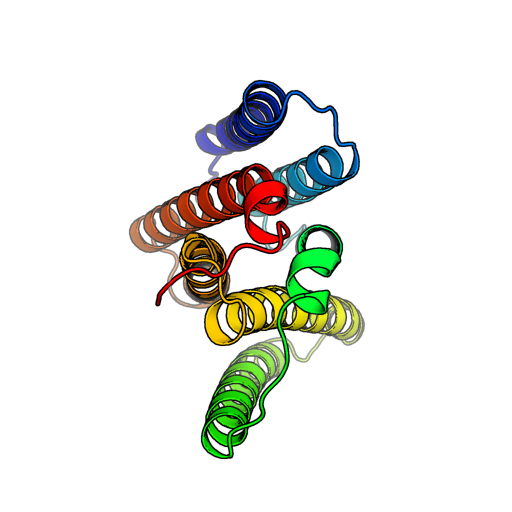 -9.786 -0.054 1.00 87.31 154 ILE A C 1
ATOM 1253 O O . ILE A 1 154 ? 1.055 -10.059 -0.848 1.00 87.31 154 ILE A O 1
ATOM 1257 N N . GLY A 1 155 ? -0.925 -9.095 -0.408 1.00 91.69 155 GLY A N 1
ATOM 1258 C CA . GLY A 1 155 ? -1.151 -8.653 -1.773 1.00 91.69 155 GLY A CA 1
ATOM 1259 C C . GLY A 1 155 ? -0.033 -7.739 -2.275 1.00 91.69 155 GLY A C 1
ATOM 1260 O O . GLY A 1 155 ? 0.521 -7.992 -3.340 1.00 91.69 155 GLY A O 1
ATOM 1261 N N . TYR A 1 156 ? 0.415 -6.769 -1.472 1.00 90.19 156 TYR A N 1
ATOM 1262 C CA . TYR A 1 156 ? 1.537 -5.904 -1.854 1.00 90.19 156 TYR A CA 1
ATOM 1263 C C . TYR A 1 156 ? 2.896 -6.603 -1.887 1.00 90.19 156 TYR A C 1
ATOM 1265 O O . TYR A 1 156 ? 3.734 -6.240 -2.712 1.00 90.19 156 TYR A O 1
ATOM 1273 N N . MET A 1 157 ? 3.115 -7.626 -1.056 1.00 87.19 157 MET A N 1
ATOM 1274 C CA . MET A 1 157 ? 4.294 -8.492 -1.182 1.00 87.19 157 MET A CA 1
ATOM 1275 C C . MET A 1 157 ? 4.303 -9.216 -2.531 1.00 87.19 157 MET A C 1
ATOM 1277 O O . MET A 1 157 ? 5.319 -9.206 -3.224 1.00 87.19 157 MET A O 1
ATOM 1281 N N . ILE A 1 158 ? 3.164 -9.790 -2.931 1.00 86.06 158 ILE A N 1
ATOM 1282 C CA . ILE A 1 158 ? 3.016 -10.472 -4.222 1.00 86.06 158 ILE A CA 1
ATOM 1283 C C . ILE A 1 158 ? 3.174 -9.489 -5.384 1.00 86.06 158 ILE A C 1
ATOM 1285 O O . ILE A 1 158 ? 3.858 -9.820 -6.346 1.00 86.06 158 ILE A O 1
ATOM 1289 N N . VAL A 1 159 ? 2.588 -8.291 -5.306 1.00 88.25 159 VAL A N 1
ATOM 1290 C CA . VAL A 1 159 ? 2.732 -7.261 -6.349 1.00 88.25 159 VAL A CA 1
ATOM 1291 C C . VAL A 1 159 ? 4.192 -6.860 -6.508 1.00 88.25 159 VAL A C 1
ATOM 1293 O O . VAL A 1 159 ? 4.702 -6.872 -7.619 1.00 88.25 159 VAL A O 1
ATOM 1296 N N . CYS A 1 160 ? 4.892 -6.561 -5.412 1.00 81.75 160 CYS A N 1
ATOM 1297 C CA . CYS A 1 160 ? 6.288 -6.133 -5.470 1.00 81.75 160 CYS A CA 1
ATOM 1298 C C . CYS A 1 160 ? 7.195 -7.230 -6.052 1.00 81.75 160 CYS A C 1
ATOM 1300 O O . CYS A 1 160 ? 7.889 -7.005 -7.043 1.00 81.75 160 CYS A O 1
ATOM 1302 N N . VAL A 1 161 ? 7.136 -8.445 -5.494 1.00 79.38 161 VAL A N 1
ATOM 1303 C CA . VAL A 1 161 ? 7.941 -9.581 -5.974 1.00 79.38 161 VAL A CA 1
ATOM 1304 C C . VAL A 1 161 ? 7.552 -9.965 -7.402 1.00 79.38 161 VAL A C 1
ATOM 1306 O O . VAL A 1 161 ? 8.422 -10.199 -8.233 1.00 79.38 161 VAL A O 1
ATOM 1309 N N . GLY A 1 162 ? 6.257 -10.004 -7.709 1.00 81.19 162 GLY A N 1
ATOM 1310 C CA . GLY A 1 162 ? 5.748 -10.376 -9.023 1.00 81.19 162 GLY A CA 1
ATOM 1311 C C . GLY A 1 162 ? 6.125 -9.376 -10.114 1.00 81.19 162 GLY A C 1
ATOM 1312 O O . GLY A 1 162 ? 6.534 -9.805 -11.190 1.00 81.19 162 GLY A O 1
ATOM 1313 N N . THR A 1 163 ? 6.067 -8.068 -9.837 1.00 79.00 163 THR A N 1
ATOM 1314 C CA . THR A 1 163 ? 6.542 -7.027 -10.765 1.00 79.00 163 THR A CA 1
ATOM 1315 C C . THR A 1 163 ? 8.042 -7.157 -11.007 1.00 79.00 163 THR A C 1
ATOM 1317 O O . THR A 1 163 ? 8.474 -7.107 -12.152 1.00 79.00 163 THR A O 1
ATOM 1320 N N . LEU A 1 164 ? 8.848 -7.395 -9.966 1.00 74.69 164 LEU A N 1
ATOM 1321 C CA . LEU A 1 164 ? 10.292 -7.599 -10.130 1.00 74.69 164 LEU A CA 1
ATOM 1322 C C . LEU A 1 164 ? 10.609 -8.846 -10.963 1.00 74.69 164 LEU A C 1
ATOM 1324 O O . LEU A 1 164 ? 11.444 -8.790 -11.860 1.00 74.69 164 LEU A O 1
ATOM 1328 N N . VAL A 1 165 ? 9.923 -9.963 -10.703 1.00 76.12 165 VAL A N 1
ATOM 1329 C CA . VAL A 1 165 ? 10.073 -11.189 -11.500 1.00 76.12 165 VAL A CA 1
ATOM 1330 C C . VAL A 1 165 ? 9.661 -10.940 -12.952 1.00 76.12 165 VAL A C 1
ATOM 1332 O O . VAL A 1 165 ? 10.374 -11.376 -13.852 1.00 76.12 165 VAL A O 1
ATOM 1335 N N . HIS A 1 166 ? 8.559 -10.225 -13.190 1.00 79.38 166 HIS A N 1
ATOM 1336 C CA . HIS A 1 166 ? 8.102 -9.871 -14.534 1.00 79.38 166 HIS A CA 1
ATOM 1337 C C . HIS A 1 166 ? 9.127 -9.016 -15.292 1.00 79.38 166 HIS A C 1
ATOM 1339 O O . HIS A 1 166 ? 9.505 -9.363 -16.407 1.00 79.38 166 HIS A O 1
ATOM 1345 N N . GLU A 1 167 ? 9.583 -7.916 -14.691 1.00 72.00 167 GLU A N 1
ATOM 1346 C CA . GLU A 1 167 ? 10.441 -6.936 -15.365 1.00 72.00 167 GLU A CA 1
ATOM 1347 C C . GLU A 1 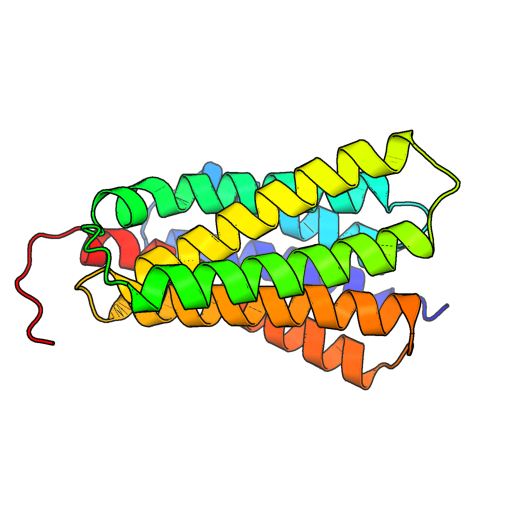167 ? 11.893 -7.415 -15.519 1.00 72.00 167 GLU A C 1
ATOM 1349 O O . GLU A 1 167 ? 12.529 -7.103 -16.524 1.00 72.00 167 GLU A O 1
ATOM 1354 N N . LEU A 1 168 ? 12.431 -8.174 -14.553 1.00 69.44 168 LEU A N 1
ATOM 1355 C CA . LEU A 1 168 ? 13.866 -8.502 -14.503 1.00 69.44 168 LEU A CA 1
ATOM 1356 C C . LEU A 1 168 ? 14.208 -9.936 -14.913 1.00 69.44 168 LEU A C 1
ATOM 1358 O O . LEU A 1 168 ? 15.339 -10.194 -15.318 1.00 69.44 168 LEU A O 1
ATOM 1362 N N . VAL A 1 169 ? 13.276 -10.883 -14.772 1.00 74.62 169 VAL A N 1
ATOM 1363 C CA . VAL A 1 169 ? 13.581 -12.317 -14.923 1.00 74.62 169 VAL A CA 1
ATOM 1364 C C . VAL A 1 169 ? 12.781 -12.947 -16.056 1.00 74.62 169 VAL A C 1
ATOM 1366 O O . VAL A 1 169 ? 13.351 -13.587 -16.936 1.00 74.62 169 VAL A O 1
ATOM 1369 N N . MET A 1 170 ? 11.457 -12.792 -16.032 1.00 77.06 170 MET A N 1
ATOM 1370 C CA . MET A 1 170 ? 10.544 -13.488 -16.934 1.00 77.06 170 MET A CA 1
ATOM 1371 C C . MET A 1 170 ? 9.384 -12.578 -17.367 1.00 77.06 170 MET A C 1
ATOM 1373 O O . MET A 1 170 ? 8.290 -12.656 -16.796 1.00 77.06 170 MET A O 1
ATOM 1377 N N . PRO A 1 171 ? 9.578 -11.768 -18.424 1.00 79.75 171 PRO A N 1
ATOM 1378 C CA . PRO A 1 171 ? 8.504 -10.974 -19.009 1.00 79.75 171 PRO A CA 1
ATOM 1379 C C . PRO A 1 171 ? 7.397 -11.896 -19.529 1.00 79.75 171 PRO A C 1
ATOM 1381 O O . PRO A 1 171 ? 7.591 -12.677 -20.462 1.00 79.75 171 PRO A O 1
ATOM 1384 N N . SER A 1 172 ? 6.229 -11.844 -18.895 1.00 82.38 172 SER A N 1
ATOM 1385 C CA . SER A 1 172 ? 5.114 -12.759 -19.143 1.00 82.38 172 SER A CA 1
ATOM 1386 C C . SER A 1 172 ? 3.785 -12.069 -18.884 1.00 82.38 172 SER A C 1
ATOM 1388 O O . SER A 1 172 ? 3.507 -11.609 -17.776 1.00 82.38 172 SER A O 1
ATOM 1390 N N . VAL A 1 173 ? 2.910 -12.089 -19.893 1.00 82.94 173 VAL A N 1
ATOM 1391 C CA . VAL A 1 173 ? 1.557 -11.515 -19.816 1.00 82.94 173 VAL A CA 1
ATOM 1392 C C . VAL A 1 173 ? 0.737 -12.155 -18.689 1.00 82.94 173 VAL A C 1
ATOM 1394 O O . VAL A 1 173 ? -0.076 -11.482 -18.060 1.00 82.94 173 VAL A O 1
ATOM 1397 N N . PHE A 1 174 ? 0.980 -13.432 -18.380 1.00 85.12 174 PHE A N 1
ATOM 1398 C CA . PHE A 1 174 ? 0.309 -14.119 -17.275 1.00 85.12 174 PHE A CA 1
ATOM 1399 C C . PHE A 1 174 ? 0.771 -13.607 -15.909 1.00 85.12 174 PHE A C 1
ATOM 1401 O O . PHE A 1 174 ? -0.064 -13.393 -15.031 1.00 85.12 174 PHE A O 1
ATOM 1408 N N . ILE A 1 175 ? 2.076 -13.361 -15.739 1.00 82.31 175 ILE A N 1
ATOM 1409 C CA . ILE A 1 175 ? 2.623 -12.793 -14.499 1.00 82.31 175 ILE A CA 1
ATOM 1410 C C . ILE A 1 175 ? 2.113 -11.360 -14.334 1.00 82.31 175 ILE A C 1
ATOM 1412 O O . ILE A 1 175 ? 1.576 -11.033 -13.280 1.00 82.31 175 ILE A O 1
ATOM 1416 N N . GLN A 1 176 ? 2.169 -10.543 -15.390 1.00 83.56 176 GLN A N 1
ATOM 1417 C CA . GLN A 1 176 ? 1.641 -9.177 -15.373 1.00 83.56 176 GLN A CA 1
ATOM 1418 C C . GLN A 1 176 ? 0.142 -9.141 -15.038 1.00 83.56 176 GLN A C 1
ATOM 1420 O O . GLN A 1 176 ? -0.299 -8.330 -14.225 1.00 83.56 176 GLN A O 1
ATOM 1425 N N . GLY A 1 177 ? -0.657 -10.020 -15.651 1.00 84.19 177 GLY A N 1
ATOM 1426 C CA . GLY A 1 177 ? -2.093 -10.118 -15.390 1.00 84.19 177 GLY A CA 1
ATOM 1427 C C . GLY A 1 177 ? -2.397 -10.510 -13.944 1.00 84.19 177 GLY A C 1
ATOM 1428 O O . GLY A 1 177 ? -3.265 -9.908 -13.313 1.00 84.19 177 GLY A O 1
ATOM 1429 N N . PHE A 1 178 ? -1.647 -11.470 -13.397 1.00 87.69 178 PHE A N 1
ATOM 1430 C CA . PHE A 1 178 ? -1.765 -11.881 -12.001 1.00 87.69 178 PHE A CA 1
ATOM 1431 C C . PHE A 1 178 ? -1.370 -10.759 -11.034 1.00 87.69 178 PHE A C 1
ATOM 1433 O O . PHE A 1 178 ? -2.128 -10.454 -10.117 1.00 87.69 178 PHE A O 1
ATOM 1440 N N . VAL A 1 179 ? -0.236 -10.095 -11.272 1.00 88.50 179 VAL A N 1
ATOM 1441 C CA . VAL A 1 179 ? 0.226 -8.944 -10.482 1.00 88.50 179 VAL A CA 1
ATOM 1442 C C . VAL A 1 179 ? -0.823 -7.835 -10.471 1.00 88.50 179 VAL A C 1
ATOM 1444 O O . VAL A 1 179 ? -1.211 -7.380 -9.399 1.00 88.50 179 VAL A O 1
ATOM 1447 N N . ASN A 1 180 ? -1.356 -7.463 -11.638 1.00 88.31 180 ASN A N 1
ATOM 1448 C CA . ASN A 1 180 ? -2.398 -6.441 -11.748 1.00 88.31 180 ASN A CA 1
ATOM 1449 C C . ASN A 1 180 ? -3.679 -6.833 -10.993 1.00 88.31 180 ASN A C 1
ATOM 1451 O O . ASN A 1 180 ? -4.303 -5.989 -10.352 1.00 88.31 180 ASN A O 1
ATOM 1455 N N . LEU A 1 181 ? -4.088 -8.105 -11.055 1.00 90.56 181 LEU A N 1
ATOM 1456 C CA . LEU A 1 181 ? -5.250 -8.594 -10.312 1.00 90.56 181 LEU A CA 1
ATOM 1457 C C . LEU A 1 181 ? -5.028 -8.489 -8.799 1.00 90.56 181 LEU A C 1
ATOM 1459 O O . LEU A 1 181 ? -5.898 -8.000 -8.077 1.00 90.56 181 LEU A O 1
ATOM 1463 N N . VAL A 1 182 ? -3.864 -8.927 -8.316 1.00 92.31 182 VAL A N 1
ATOM 1464 C CA . VAL A 1 182 ? -3.520 -8.863 -6.891 1.00 92.31 182 VAL A CA 1
ATOM 1465 C C . VAL A 1 182 ? -3.397 -7.413 -6.422 1.00 92.31 182 VAL A C 1
ATOM 1467 O O . VAL A 1 182 ? -3.849 -7.094 -5.322 1.00 92.31 182 VAL A O 1
ATOM 1470 N N . GLU A 1 183 ? -2.874 -6.516 -7.255 1.00 91.25 183 GLU A N 1
ATOM 1471 C CA . GLU A 1 183 ? -2.823 -5.079 -6.979 1.00 91.25 183 GLU A CA 1
ATOM 1472 C C . GLU A 1 183 ? -4.226 -4.494 -6.798 1.00 91.25 183 GLU A C 1
ATOM 1474 O O . GLU A 1 183 ? -4.499 -3.873 -5.770 1.00 91.25 183 GLU A O 1
ATOM 1479 N N . VAL A 1 184 ? -5.147 -4.780 -7.724 1.00 92.06 184 VAL A N 1
ATOM 1480 C CA . VAL A 1 184 ? -6.547 -4.338 -7.634 1.00 92.06 184 VAL A CA 1
ATOM 1481 C C . VAL A 1 184 ? -7.208 -4.856 -6.356 1.00 92.06 184 VAL A C 1
ATOM 1483 O O . VAL A 1 184 ? -7.852 -4.085 -5.641 1.00 92.06 184 VAL A O 1
ATOM 1486 N N . ILE A 1 185 ? -7.026 -6.139 -6.027 1.00 95.06 185 ILE A N 1
ATOM 1487 C CA . ILE A 1 185 ? -7.559 -6.731 -4.789 1.00 95.06 185 ILE A CA 1
ATOM 1488 C C . ILE A 1 185 ? -6.981 -6.015 -3.563 1.00 95.06 185 ILE A C 1
ATOM 1490 O O . ILE A 1 185 ? -7.731 -5.659 -2.654 1.00 95.06 185 ILE A O 1
ATOM 1494 N N . SER A 1 186 ? -5.673 -5.756 -3.552 1.00 95.06 186 SER A N 1
ATOM 1495 C CA . SER A 1 186 ? -4.983 -5.053 -2.463 1.00 95.06 186 SER A CA 1
ATOM 1496 C C . SER A 1 186 ? -5.515 -3.631 -2.276 1.00 95.06 186 SER A C 1
ATOM 1498 O O . SER A 1 186 ? -5.820 -3.230 -1.153 1.00 95.06 186 SER A O 1
ATOM 1500 N N . GLN A 1 187 ? -5.686 -2.874 -3.362 1.00 95.56 187 GLN A N 1
ATOM 1501 C CA . GLN A 1 187 ? -6.177 -1.493 -3.319 1.00 95.56 187 GLN A CA 1
ATOM 1502 C C . GLN A 1 187 ? -7.636 -1.427 -2.859 1.00 95.56 187 GLN A C 1
ATOM 1504 O O . GLN A 1 187 ? -7.972 -0.629 -1.980 1.00 95.56 187 GLN A O 1
ATOM 1509 N N . VAL A 1 188 ? -8.500 -2.305 -3.381 1.00 96.69 188 VAL A N 1
ATOM 1510 C CA . VAL A 1 188 ? -9.900 -2.418 -2.940 1.00 96.69 188 VAL A CA 1
ATOM 1511 C C . VAL A 1 188 ? -9.967 -2.797 -1.459 1.00 96.69 188 VAL A C 1
ATOM 1513 O O . VAL A 1 188 ? -10.692 -2.154 -0.697 1.00 96.69 188 VAL A O 1
ATOM 1516 N N . ALA A 1 189 ? -9.192 -3.798 -1.029 1.00 96.94 189 ALA A N 1
ATOM 1517 C CA . ALA A 1 189 ? -9.153 -4.240 0.362 1.00 96.94 189 ALA A CA 1
ATOM 1518 C C . ALA A 1 189 ? -8.676 -3.124 1.300 1.00 96.94 189 ALA A C 1
ATOM 1520 O O . ALA A 1 189 ? -9.265 -2.936 2.365 1.00 96.94 189 ALA A O 1
ATOM 1521 N N . PHE A 1 190 ? -7.670 -2.342 0.897 1.00 97.56 190 PHE A N 1
ATOM 1522 C CA . PHE A 1 190 ? -7.176 -1.228 1.701 1.00 97.56 190 PHE A CA 1
ATOM 1523 C C . PHE A 1 190 ? -8.209 -0.105 1.814 1.00 97.56 190 PHE A C 1
ATOM 1525 O O . PHE A 1 190 ? -8.505 0.344 2.920 1.00 97.56 190 PHE A O 1
ATOM 1532 N N . ILE A 1 191 ? -8.838 0.305 0.708 1.00 97.81 191 ILE A N 1
ATOM 1533 C CA . ILE A 1 191 ? -9.913 1.307 0.742 1.00 97.81 191 ILE A CA 1
ATOM 1534 C C . ILE A 1 191 ? -11.083 0.830 1.609 1.00 97.81 191 ILE A C 1
ATOM 1536 O O . ILE A 1 191 ? -11.601 1.598 2.425 1.00 97.81 191 ILE A O 1
ATOM 1540 N N . TYR A 1 192 ? -11.462 -0.443 1.505 1.00 97.00 192 TYR A N 1
ATOM 1541 C CA . TYR A 1 192 ? -12.502 -1.020 2.350 1.00 97.00 192 TYR A CA 1
ATOM 1542 C C . TYR A 1 192 ? -12.099 -1.053 3.833 1.00 97.00 192 TYR A C 1
ATOM 1544 O O . TYR A 1 192 ? -12.906 -0.704 4.698 1.00 97.00 192 TYR A O 1
ATOM 1552 N N . ALA A 1 193 ? -10.836 -1.360 4.141 1.00 96.25 193 ALA A N 1
ATOM 1553 C CA . ALA A 1 193 ? -10.298 -1.275 5.496 1.00 96.25 193 ALA A CA 1
ATOM 1554 C C . ALA A 1 193 ? -10.383 0.156 6.052 1.00 96.25 193 ALA A C 1
ATOM 1556 O O . ALA A 1 193 ? -10.800 0.344 7.194 1.00 96.25 193 ALA A O 1
ATOM 1557 N N . LEU A 1 194 ? -10.078 1.177 5.242 1.00 96.75 194 LEU A N 1
ATOM 1558 C CA . LEU A 1 194 ? -10.207 2.584 5.641 1.00 96.75 194 LEU A CA 1
ATOM 1559 C C . LEU A 1 194 ? -11.663 3.000 5.888 1.00 96.75 194 LEU A C 1
ATOM 1561 O O . LEU A 1 194 ? -11.929 3.756 6.824 1.00 96.75 194 LEU A O 1
ATOM 1565 N N . ILE A 1 195 ? -12.618 2.491 5.102 1.00 96.44 195 ILE A N 1
ATOM 1566 C CA . ILE A 1 195 ? -14.056 2.705 5.342 1.00 96.44 195 ILE A CA 1
ATOM 1567 C C . ILE A 1 195 ? -14.475 2.081 6.683 1.00 96.44 195 ILE A C 1
ATOM 1569 O O . ILE A 1 195 ? -15.255 2.679 7.426 1.00 96.44 195 ILE A O 1
ATOM 1573 N N . LYS A 1 196 ? -13.946 0.896 7.012 1.00 94.88 196 LYS A N 1
ATOM 1574 C CA . LYS A 1 196 ? -14.233 0.162 8.256 1.00 94.88 196 LYS A CA 1
ATOM 1575 C C . LYS A 1 196 ? -13.431 0.630 9.469 1.00 94.88 196 LYS A C 1
ATOM 1577 O O . LYS A 1 196 ? -13.799 0.310 10.601 1.00 94.88 196 LYS A O 1
ATOM 1582 N N . LEU A 1 197 ? -12.400 1.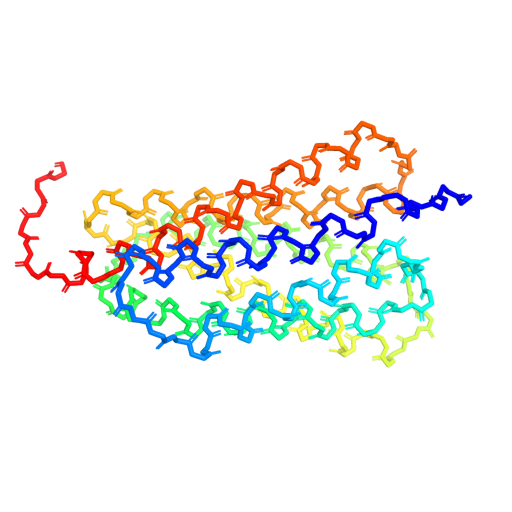443 9.266 1.00 93.12 197 LEU A N 1
ATOM 1583 C CA . LEU A 1 197 ? -11.513 1.938 10.315 1.00 93.12 197 LEU A CA 1
ATOM 1584 C C . LEU A 1 197 ? -12.257 2.598 11.497 1.00 93.12 197 LEU A C 1
ATOM 1586 O O . LEU A 1 197 ? -11.929 2.283 12.640 1.00 93.12 197 LEU A O 1
ATOM 1590 N N . PRO A 1 198 ? -13.302 3.433 11.307 1.00 91.38 198 PRO A N 1
ATOM 1591 C CA . PRO A 1 198 ? -14.058 3.985 12.431 1.00 91.38 198 PRO A CA 1
ATOM 1592 C C . PRO A 1 198 ? -14.797 2.932 13.266 1.00 91.38 198 PRO A C 1
ATOM 1594 O O . PRO A 1 198 ? -14.998 3.155 14.454 1.00 91.38 198 PRO A O 1
ATOM 1597 N N . GLU A 1 199 ? -15.228 1.809 12.679 1.00 89.56 199 GLU A N 1
ATOM 1598 C CA . GLU A 1 199 ? -15.807 0.688 13.438 1.00 89.56 199 GLU A CA 1
ATOM 1599 C C . GLU A 1 199 ? -14.732 -0.090 14.192 1.00 89.56 199 GLU A C 1
ATOM 1601 O O . GLU A 1 199 ? -14.979 -0.528 15.316 1.00 89.56 199 GLU A O 1
ATOM 1606 N N . MET A 1 200 ? -13.548 -0.235 13.591 1.00 89.31 200 MET A N 1
ATOM 1607 C CA . MET A 1 200 ? -12.407 -0.900 14.220 1.00 89.31 200 MET A CA 1
ATOM 1608 C C . MET A 1 200 ? -11.966 -0.184 15.494 1.00 89.31 200 MET A C 1
ATOM 1610 O O . MET A 1 200 ? -11.762 -0.842 16.505 1.00 89.31 200 MET A O 1
ATOM 1614 N N . LEU A 1 201 ? -11.918 1.149 15.465 1.00 88.88 201 LEU A N 1
ATOM 1615 C CA . LEU A 1 201 ? -11.470 1.982 16.585 1.00 88.88 201 LEU A CA 1
ATOM 1616 C C . LEU A 1 201 ? -12.526 2.176 17.687 1.00 88.88 201 LEU A C 1
ATOM 1618 O O . LEU A 1 201 ? -12.269 2.861 18.677 1.00 88.88 201 LEU A O 1
ATOM 1622 N N . ARG A 1 202 ? -13.744 1.634 17.532 1.00 84.62 202 ARG A N 1
ATOM 1623 C CA . ARG A 1 202 ? -14.759 1.717 18.591 1.00 84.62 202 ARG A CA 1
ATOM 1624 C C . ARG A 1 202 ? -14.420 0.723 19.701 1.00 84.62 202 ARG A C 1
ATOM 1626 O O . ARG A 1 202 ? -14.219 -0.455 19.399 1.00 84.62 202 ARG A O 1
ATOM 1633 N N . PRO A 1 203 ? -14.471 1.136 20.981 1.00 66.00 203 PRO A N 1
ATOM 1634 C CA . PRO A 1 203 ? -14.292 0.233 22.107 1.00 66.00 203 PRO A CA 1
ATOM 1635 C C . PRO A 1 203 ? -15.499 -0.708 22.201 1.00 66.00 203 PRO A C 1
ATOM 1637 O O . PRO A 1 203 ? -16.480 -0.446 22.890 1.00 66.00 203 PRO A O 1
ATOM 1640 N N . LYS A 1 204 ? -15.448 -1.814 21.462 1.00 63.94 204 LYS A N 1
ATOM 1641 C CA . LYS A 1 204 ? -16.351 -2.955 21.601 1.00 63.94 204 LYS A CA 1
ATOM 1642 C C . LYS A 1 204 ? -15.507 -4.168 21.967 1.00 63.94 204 LYS A C 1
ATOM 1644 O O . LYS A 1 204 ? -14.457 -4.396 21.372 1.00 63.94 204 LYS A O 1
ATOM 1649 N N . LYS A 1 205 ? -15.963 -4.951 22.950 1.00 55.41 205 LYS A N 1
ATOM 1650 C CA . LYS A 1 205 ? -15.432 -6.301 23.163 1.00 55.41 205 LYS A CA 1
ATOM 1651 C C . LYS A 1 205 ? -15.881 -7.142 21.973 1.00 55.41 205 LYS A C 1
ATOM 1653 O O . LYS A 1 205 ? -17.034 -7.552 21.903 1.00 55.41 205 LYS A O 1
ATOM 1658 N N . TRP A 1 206 ? -14.988 -7.320 21.013 1.00 60.38 206 TRP A N 1
ATOM 1659 C CA . TRP A 1 206 ? -15.165 -8.300 19.955 1.00 60.38 206 TRP A CA 1
ATOM 1660 C C . TRP A 1 206 ? -14.783 -9.650 20.560 1.00 60.38 206 TRP A C 1
ATOM 1662 O O . TRP A 1 206 ? -13.648 -9.822 21.004 1.00 60.38 206 TRP A O 1
ATOM 1672 N N . HIS A 1 207 ? -15.756 -10.552 20.686 1.00 50.12 207 HIS A N 1
ATOM 1673 C CA . HIS A 1 207 ? -15.472 -11.941 21.027 1.00 50.12 207 HIS A CA 1
ATOM 1674 C C . HIS A 1 207 ? -14.766 -12.550 19.812 1.00 50.12 207 HIS A C 1
ATOM 1676 O O . HIS A 1 207 ? -15.364 -12.623 18.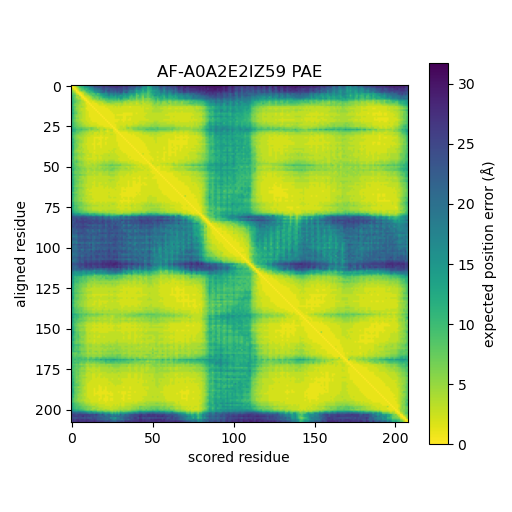738 1.00 50.12 207 HIS A O 1
ATOM 1682 N N . ILE A 1 208 ? -13.474 -12.840 19.975 1.00 50.69 208 ILE A N 1
ATOM 1683 C CA . ILE A 1 208 ? -12.667 -13.622 19.033 1.00 50.69 208 ILE A CA 1
ATOM 1684 C C . ILE A 1 208 ? -12.856 -15.087 19.401 1.00 50.69 208 ILE A C 1
ATOM 1686 O O . ILE A 1 208 ? -12.785 -15.367 20.622 1.00 50.69 208 ILE A O 1
#

Radius of gyration: 17.62 Å; Cα contacts (8 Å, |Δi|>4): 195; chains: 1; bounding box: 47×31×49 Å

Secondary structure (DSSP, 8-state):
----TTTTTHHHHHHHHHHHHHHHHH----HHHHHHHHHHHHHHHHHHHHTTTTHHHHHHHHHHHHHHHHHHHHHHHHHS-----HHHHHHHHHHHHHHHHHHHHHHHHSTT-HHHHHHHHHHHHHHHHHHHHHHHHHHH--SGGGHHHHHHHHHHHHHHHHHHHHHHT---HHHHHHHHHHHHHHHHHHHHHHHHHHHHTS------

Sequence (208 aa):
MYDNFHTQFIKPFFHLFLYLYFVSSSKKWNITVLLFLIAAMIGEFLTARNFVANYVYIVLLFATYFLIGLFLMKSAIKDSKFRIQLTDIYVGLIILIAFTYVVGSIFFITAEELGDFLFLLVATAAFSGFVGGCFYIAAYHSNPNKILFFVVGIGYMIVCVGTLVHELVMPSVFIQGFVNLVEVISQVAFIYALIKLPEMLRPKKWHI

pLDDT: mean 80.6, std 14.86, range [40.75, 97.81]

Foldseek 3Di:
DPLLVVCLVVLVVLLVVLQVVLCVLLVDDDVLSVLLSVLVSVLVSCCNHPCVVCVLSNLQSLLSNLQSLLVLCVLLLVQQDDDDDVVVVVVVVVCVVVLVVVVVVVCVVVVPDPVVVVSNVSSSVSLCSSLVSLVSSLPRQQDPLSVLSVLLSVLVVLLVVLVCCCPPPNVDPVSVVVSVVSVSSNSSSSSVSSSCVVVSNDPDRDDD

Nearest PDB structures (foldseek):
  9ima-assembly1_A  TM=5.255E-01  e=4.287E-02  Homo sapiens
  7avo-assembly1_A  TM=4.171E-01  e=3.703E-01  Candidatus Actinomarina minuta
  7q37-assembly1_A  TM=4.727E-01  e=8.852E-01  Candidatus Actinomarina minuta
  5lxg-assembly1_A  TM=4.537E-01  e=3.842E+00  Homo sapiens